Protein AF-A0A8J2SEG1-F1 (afdb_monomer)

Radius of gyration: 31.83 Å; Cα contacts (8 Å, |Δi|>4): 185; chains: 1; bounding box: 64×81×99 Å

InterPro domains:
  IPR011257 DNA glycosylase [SSF48150] (129-235)

Structure (mmCIF, N/CA/C/O backbone):
data_AF-A0A8J2SEG1-F1
#
_entry.id   AF-A0A8J2SEG1-F1
#
loop_
_atom_site.group_PDB
_atom_site.id
_atom_site.type_symbol
_atom_site.label_atom_id
_atom_site.label_alt_id
_atom_site.label_comp_id
_atom_site.label_asym_id
_atom_site.label_entity_id
_atom_site.label_seq_id
_atom_site.pdbx_PDB_ins_code
_atom_site.Cartn_x
_atom_site.Cartn_y
_atom_site.Cartn_z
_atom_site.occupancy
_atom_site.B_iso_or_equiv
_atom_site.auth_seq_id
_atom_site.auth_comp_id
_atom_site.auth_asym_id
_atom_site.auth_atom_id
_atom_site.pdbx_PDB_model_num
ATOM 1 N N . MET A 1 1 ? 3.472 -29.640 3.838 1.00 43.78 1 MET A N 1
ATOM 2 C CA . MET A 1 1 ? 4.296 -29.535 5.058 1.00 43.78 1 MET A CA 1
ATOM 3 C C . MET A 1 1 ? 5.734 -29.216 4.648 1.00 43.78 1 MET A C 1
ATOM 5 O O . MET A 1 1 ? 6.497 -30.139 4.461 1.00 43.78 1 MET A O 1
ATOM 9 N N . PHE A 1 2 ? 6.060 -27.939 4.413 1.00 30.91 2 PHE A N 1
ATOM 10 C CA . PHE A 1 2 ? 7.392 -27.359 4.115 1.00 30.91 2 PHE A CA 1
ATOM 11 C C . PHE A 1 2 ? 7.201 -25.826 4.212 1.00 30.91 2 PHE A C 1
ATOM 13 O O . PHE A 1 2 ? 6.149 -25.359 3.788 1.00 30.91 2 PHE A O 1
ATOM 20 N N . ALA A 1 3 ? 8.064 -24.959 4.739 1.00 37.00 3 ALA A N 1
ATOM 21 C CA . ALA A 1 3 ? 9.282 -25.064 5.532 1.00 37.00 3 ALA A CA 1
ATOM 22 C C . ALA A 1 3 ? 9.405 -23.756 6.360 1.00 37.00 3 ALA A C 1
ATOM 24 O O . ALA A 1 3 ? 8.914 -22.702 5.953 1.00 37.00 3 ALA A O 1
ATOM 25 N N . ARG A 1 4 ? 10.024 -23.861 7.542 1.00 41.88 4 ARG A N 1
ATOM 26 C CA . ARG A 1 4 ? 10.374 -22.781 8.482 1.00 41.88 4 ARG A CA 1
ATOM 27 C C . ARG A 1 4 ? 11.319 -21.762 7.831 1.00 41.88 4 ARG A C 1
ATOM 29 O O . ARG A 1 4 ? 12.361 -22.164 7.332 1.00 41.88 4 ARG A O 1
ATOM 36 N N . PHE A 1 5 ? 11.035 -20.469 7.981 1.00 43.22 5 PHE A N 1
ATOM 37 C CA . PHE A 1 5 ? 12.070 -19.431 7.941 1.00 43.22 5 PHE A CA 1
ATOM 38 C C . PHE A 1 5 ? 12.406 -19.026 9.376 1.00 43.22 5 PHE A C 1
ATOM 40 O O . PHE A 1 5 ? 11.744 -18.184 9.979 1.00 43.22 5 PHE A O 1
ATOM 47 N N . ALA A 1 6 ? 13.417 -19.694 9.923 1.00 52.19 6 ALA A N 1
ATOM 48 C CA . ALA A 1 6 ? 14.212 -19.196 11.028 1.00 52.19 6 ALA A CA 1
ATOM 49 C C . ALA A 1 6 ? 15.578 -18.846 10.439 1.00 52.19 6 ALA A C 1
ATOM 51 O O . ALA A 1 6 ? 16.230 -19.720 9.873 1.00 52.19 6 ALA A O 1
ATOM 52 N N . TYR A 1 7 ? 15.985 -17.588 10.557 1.00 44.25 7 TYR A N 1
ATOM 53 C CA . TYR A 1 7 ? 17.399 -17.252 10.576 1.00 44.25 7 TYR A CA 1
ATOM 54 C C . TYR A 1 7 ? 17.591 -16.139 11.600 1.00 44.25 7 TYR A C 1
ATOM 56 O O . TYR A 1 7 ? 17.075 -15.031 11.455 1.00 44.25 7 TYR A O 1
ATOM 64 N N . VAL A 1 8 ? 18.209 -16.556 12.699 1.00 47.34 8 VAL A N 1
ATOM 65 C CA . VAL A 1 8 ? 18.859 -15.749 13.722 1.00 47.34 8 VAL A CA 1
ATOM 66 C C . VAL A 1 8 ? 20.290 -15.604 13.225 1.00 47.34 8 VAL A C 1
ATOM 68 O O . VAL A 1 8 ? 20.924 -16.618 12.941 1.00 47.34 8 VAL A O 1
ATOM 71 N N . GLU A 1 9 ? 20.774 -14.377 13.095 1.00 53.12 9 GLU A N 1
ATOM 72 C CA . GLU A 1 9 ? 22.201 -14.111 12.939 1.00 53.12 9 GLU A CA 1
ATOM 73 C C . GLU A 1 9 ? 22.673 -13.343 14.170 1.00 53.12 9 GLU A C 1
ATOM 75 O O . GLU A 1 9 ? 22.381 -12.163 14.346 1.00 53.12 9 GLU A O 1
ATOM 80 N N . ASP A 1 10 ? 23.355 -14.093 15.034 1.00 51.16 10 ASP A N 1
ATOM 81 C CA . ASP A 1 10 ? 24.327 -13.620 16.011 1.00 51.16 10 ASP A CA 1
ATOM 82 C C . ASP A 1 10 ? 25.433 -12.820 15.324 1.00 51.16 10 ASP A C 1
ATOM 84 O O . ASP A 1 10 ? 26.025 -13.327 14.365 1.00 51.16 10 ASP A O 1
ATOM 88 N N . ARG A 1 11 ? 25.791 -11.653 15.886 1.00 44.03 11 ARG A N 1
ATOM 89 C CA . ARG A 1 11 ? 27.192 -11.221 16.090 1.00 44.03 11 ARG A CA 1
ATOM 90 C C . ARG A 1 11 ? 27.311 -9.838 16.765 1.00 44.03 11 ARG A C 1
ATOM 92 O O . ARG A 1 11 ? 26.434 -9.007 16.557 1.00 44.03 11 ARG A O 1
ATOM 99 N N . PRO A 1 12 ? 28.461 -9.513 17.386 1.00 50.75 12 PRO A N 1
ATOM 100 C CA . PRO A 1 12 ? 28.926 -9.972 18.693 1.00 50.75 12 PRO A CA 1
ATOM 101 C C . PRO A 1 12 ? 29.075 -8.807 19.697 1.00 50.75 12 PRO A C 1
ATOM 103 O O . PRO A 1 12 ? 29.194 -7.643 19.317 1.00 50.75 12 PRO A O 1
ATOM 106 N N . GLU A 1 13 ? 29.115 -9.159 20.980 1.00 54.59 13 GLU A N 1
ATOM 107 C CA . GLU A 1 13 ? 29.634 -8.322 22.065 1.00 54.59 13 GLU A CA 1
ATOM 108 C C . GLU A 1 13 ? 31.164 -8.192 21.964 1.00 54.59 13 GLU A C 1
ATOM 110 O O . GLU A 1 13 ? 31.836 -9.194 21.738 1.00 54.59 13 GLU A O 1
ATOM 115 N N . ASP A 1 14 ? 31.679 -6.971 22.132 1.00 46.66 14 ASP A N 1
ATOM 116 C CA . ASP A 1 14 ? 33.014 -6.601 22.646 1.00 46.66 14 ASP A CA 1
ATOM 117 C C . ASP A 1 14 ? 32.953 -5.068 22.886 1.00 46.66 14 ASP A C 1
ATOM 119 O O . ASP A 1 14 ? 32.773 -4.303 21.942 1.00 46.66 14 ASP A O 1
ATOM 123 N N . ALA A 1 15 ? 32.734 -4.581 24.114 1.00 45.03 15 ALA A N 1
ATOM 124 C CA . ALA A 1 15 ? 33.667 -4.425 25.243 1.00 45.03 15 ALA A CA 1
ATOM 125 C C . ALA A 1 15 ? 34.439 -3.078 25.276 1.00 45.03 15 ALA A C 1
ATOM 127 O O . ALA A 1 15 ? 35.321 -2.852 24.452 1.00 45.03 15 ALA A O 1
ATOM 128 N N . ALA A 1 16 ? 34.135 -2.299 26.337 1.00 44.16 16 ALA A N 1
ATOM 129 C CA . ALA A 1 16 ? 34.958 -1.307 27.071 1.00 44.16 16 ALA A CA 1
ATOM 130 C C . ALA A 1 16 ? 35.316 0.030 26.363 1.00 44.16 16 ALA A C 1
ATOM 132 O O . ALA A 1 16 ? 35.512 0.065 25.156 1.00 44.16 16 ALA A O 1
ATOM 133 N N . ASP A 1 17 ? 35.435 1.197 27.010 1.00 43.22 17 ASP A N 1
ATOM 134 C CA . ASP A 1 17 ? 35.490 1.566 28.435 1.00 43.22 17 ASP A CA 1
ATOM 135 C C . ASP A 1 17 ? 35.199 3.079 28.613 1.00 43.22 17 ASP A C 1
ATOM 137 O O . ASP A 1 17 ? 35.486 3.879 27.720 1.00 43.22 17 ASP A O 1
ATOM 141 N N . ASP A 1 18 ? 34.659 3.413 29.789 1.00 46.12 18 ASP A N 1
ATOM 142 C CA . ASP A 1 18 ? 34.843 4.597 30.651 1.00 46.12 18 ASP A CA 1
ATOM 143 C C . AS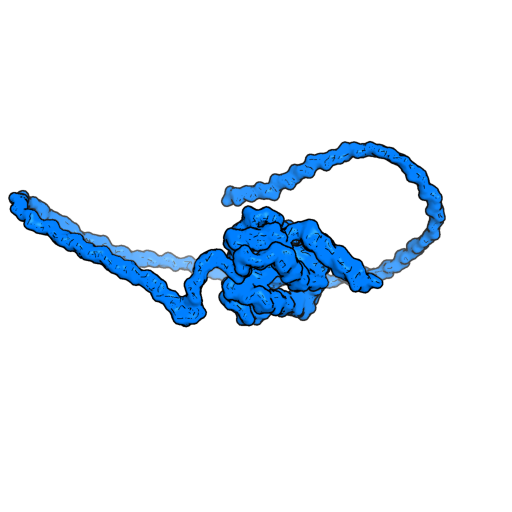P A 1 18 ? 34.868 6.048 30.115 1.00 46.12 18 ASP A C 1
ATOM 145 O O . ASP A 1 18 ? 35.801 6.489 29.445 1.00 46.12 18 ASP A O 1
ATOM 149 N N . ALA A 1 19 ? 33.934 6.862 30.634 1.00 50.78 19 ALA A N 1
ATOM 150 C CA . ALA A 1 19 ? 34.275 8.118 31.318 1.00 50.78 19 ALA A CA 1
ATOM 151 C C . ALA A 1 19 ? 33.118 8.617 32.209 1.00 50.78 19 ALA A C 1
ATOM 153 O O . ALA A 1 19 ? 31.996 8.834 31.751 1.00 50.78 19 ALA A O 1
ATOM 154 N N . ASP A 1 20 ? 33.456 8.814 33.482 1.00 42.56 20 ASP A N 1
ATOM 155 C CA . ASP A 1 20 ? 32.659 9.337 34.589 1.00 42.56 20 ASP A CA 1
ATOM 156 C C . ASP A 1 20 ? 31.951 10.678 34.325 1.00 42.56 20 ASP A C 1
ATOM 158 O O . ASP A 1 20 ? 32.462 11.565 33.639 1.00 42.56 20 ASP A O 1
ATOM 162 N N . GLY A 1 21 ? 30.803 10.869 34.982 1.00 44.47 21 GLY A N 1
ATOM 163 C CA . GLY A 1 21 ? 30.057 12.128 34.975 1.00 44.47 21 GLY A CA 1
ATOM 164 C C . GLY A 1 21 ? 28.955 12.177 36.029 1.00 44.47 21 GLY A C 1
ATOM 165 O O . GLY A 1 21 ? 27.774 12.135 35.703 1.00 44.47 21 GLY A O 1
ATOM 166 N N . ASP A 1 22 ? 29.374 12.247 37.290 1.00 45.03 22 ASP A N 1
ATOM 167 C CA . ASP A 1 22 ? 28.590 12.535 38.496 1.00 45.03 22 ASP A CA 1
ATOM 168 C C . ASP A 1 22 ? 27.694 13.787 38.359 1.00 45.03 22 ASP A C 1
ATOM 170 O O . ASP A 1 22 ? 28.188 14.879 38.071 1.00 45.03 22 ASP A O 1
ATOM 174 N N . ALA A 1 23 ? 26.386 13.634 38.608 1.00 45.25 23 ALA A N 1
ATOM 175 C CA . ALA A 1 23 ? 25.535 14.682 39.179 1.00 45.25 23 ALA A CA 1
ATOM 176 C C . ALA A 1 23 ? 24.240 14.090 39.774 1.00 45.25 23 ALA A C 1
ATOM 178 O O . ALA A 1 23 ? 23.247 13.832 39.095 1.00 45.25 23 ALA A O 1
ATOM 179 N N . SER A 1 24 ? 24.298 13.904 41.089 1.00 42.59 24 SER A N 1
ATOM 180 C CA . SER A 1 24 ? 23.216 13.764 42.072 1.00 42.59 24 SER A CA 1
ATOM 181 C C . SER A 1 24 ? 21.940 14.595 41.811 1.00 42.59 24 SER A C 1
ATOM 183 O O . SER A 1 24 ? 22.032 15.792 41.548 1.00 42.59 24 SER A O 1
ATOM 185 N N . ALA A 1 25 ? 20.751 14.000 41.999 1.00 37.28 25 ALA A N 1
ATOM 186 C CA . ALA A 1 25 ? 19.876 14.261 43.163 1.00 37.28 25 ALA A CA 1
ATOM 187 C C . ALA A 1 25 ? 18.399 13.856 42.926 1.00 37.28 25 ALA A C 1
ATOM 189 O O . ALA A 1 25 ? 17.730 14.372 42.039 1.00 37.28 25 ALA A O 1
ATOM 190 N N . ALA A 1 26 ? 17.932 12.942 43.786 1.00 37.66 26 ALA A N 1
ATOM 191 C CA . ALA A 1 26 ? 16.646 12.893 44.496 1.00 37.66 26 ALA A CA 1
ATOM 192 C C . ALA A 1 26 ? 15.387 13.554 43.879 1.00 37.66 26 ALA A C 1
ATOM 194 O O . ALA A 1 26 ? 15.331 14.768 43.710 1.00 37.66 26 ALA A O 1
ATOM 195 N N . SER A 1 27 ? 14.312 12.768 43.716 1.00 38.75 27 SER A N 1
ATOM 196 C CA . SER A 1 27 ? 13.189 12.745 44.678 1.00 38.75 27 SER A CA 1
ATOM 197 C C . SER A 1 27 ? 11.896 12.160 44.086 1.00 38.75 27 SER A C 1
ATOM 199 O O . SER A 1 27 ? 11.425 12.591 43.041 1.00 38.75 27 SER A O 1
ATOM 201 N N . GLU A 1 28 ? 11.315 11.245 44.869 1.00 47.19 28 GLU A N 1
ATOM 202 C CA . GLU A 1 28 ? 9.874 11.088 45.142 1.00 47.19 28 GLU A CA 1
ATOM 203 C C . GLU A 1 28 ? 8.959 10.452 44.077 1.00 47.19 28 GLU A C 1
ATOM 205 O O . GLU A 1 28 ? 8.346 11.106 43.236 1.00 47.19 28 GLU A O 1
ATOM 210 N N . GLU A 1 29 ? 8.751 9.141 44.255 1.00 44.84 29 GLU A N 1
ATOM 211 C CA . GLU A 1 29 ? 7.430 8.512 44.115 1.00 44.84 29 GLU A CA 1
ATOM 212 C C . GLU A 1 29 ? 6.436 9.141 45.113 1.00 44.84 29 GLU A C 1
ATOM 214 O O . GLU A 1 29 ? 6.829 9.573 46.203 1.00 44.84 29 GLU A O 1
ATOM 219 N N . PRO A 1 30 ? 5.131 9.131 44.795 1.00 55.25 30 PRO A N 1
ATOM 220 C CA . PRO A 1 30 ? 4.326 8.155 45.521 1.00 55.25 30 PRO A CA 1
ATOM 221 C C . PRO A 1 30 ? 3.288 7.411 44.676 1.00 55.25 30 PRO A C 1
ATOM 223 O O . PRO A 1 30 ? 2.635 7.947 43.778 1.00 55.25 30 PRO A O 1
ATOM 226 N N . GLU A 1 31 ? 3.115 6.159 45.090 1.00 45.97 31 GLU A N 1
ATOM 227 C CA . GLU A 1 31 ? 1.983 5.276 44.855 1.00 45.97 31 GLU A CA 1
ATOM 228 C C . GLU A 1 31 ? 0.626 5.978 45.002 1.00 45.97 31 GLU A C 1
ATOM 230 O O . GLU A 1 31 ? 0.366 6.657 45.997 1.00 45.97 31 GLU A O 1
ATOM 235 N N . VAL A 1 32 ? -0.306 5.680 44.091 1.00 49.31 32 VAL A N 1
ATOM 236 C CA . VAL A 1 32 ? -1.727 5.615 44.451 1.00 49.31 32 VAL A CA 1
ATOM 237 C C . VAL A 1 32 ? -2.356 4.396 43.782 1.00 49.31 32 VAL A C 1
ATOM 239 O O . VAL A 1 32 ? -2.656 4.386 42.589 1.00 49.31 32 VAL A O 1
ATOM 242 N N . ALA A 1 33 ? -2.557 3.369 44.602 1.00 45.75 33 ALA A N 1
ATOM 243 C CA . ALA A 1 33 ? -3.416 2.224 44.359 1.00 45.75 33 ALA A CA 1
ATOM 244 C C . ALA A 1 33 ? -4.860 2.659 44.080 1.00 45.75 33 ALA A C 1
ATOM 246 O O . ALA A 1 33 ? -5.383 3.485 44.828 1.00 45.75 33 ALA A O 1
ATOM 247 N N . ARG A 1 34 ? -5.521 2.054 43.080 1.00 51.53 34 ARG A N 1
ATOM 248 C CA . ARG A 1 34 ? -6.987 1.898 43.045 1.00 51.53 34 ARG A CA 1
ATOM 249 C C . ARG A 1 34 ? -7.409 0.614 42.326 1.00 51.53 34 ARG A C 1
ATOM 251 O O . ARG A 1 34 ? -7.383 0.538 41.104 1.00 51.53 34 ARG A O 1
ATOM 258 N N . ASP A 1 35 ? -7.788 -0.337 43.171 1.00 44.12 35 ASP A N 1
ATOM 259 C CA . ASP A 1 35 ? -8.947 -1.228 43.123 1.00 44.12 35 ASP A CA 1
ATOM 260 C C . ASP A 1 35 ? -9.207 -2.117 41.899 1.00 44.12 35 ASP A C 1
ATOM 262 O O . ASP A 1 35 ? -9.687 -1.714 40.839 1.00 44.12 35 ASP A O 1
ATOM 266 N N . GLU A 1 36 ? -8.984 -3.400 42.181 1.00 40.19 36 GLU A N 1
ATOM 267 C CA . GLU A 1 36 ? -9.609 -4.585 41.614 1.00 40.19 36 GLU A CA 1
ATOM 268 C C . GLU A 1 36 ? -11.125 -4.426 41.398 1.00 40.19 36 GLU A C 1
ATOM 270 O O . GLU A 1 36 ? -11.873 -4.067 42.307 1.00 40.19 36 GLU A O 1
ATOM 275 N N . ILE A 1 37 ? -11.604 -4.842 40.223 1.00 43.22 37 ILE A N 1
ATOM 276 C CA . ILE A 1 37 ? -12.959 -5.383 40.077 1.00 43.22 37 ILE A CA 1
ATOM 277 C C . ILE A 1 37 ? -12.832 -6.760 39.425 1.00 43.22 37 ILE A C 1
ATOM 279 O O . ILE A 1 37 ? -12.629 -6.889 38.219 1.00 43.22 37 ILE A O 1
ATOM 283 N N . ILE A 1 38 ? -12.957 -7.787 40.266 1.00 43.44 38 ILE A N 1
ATOM 284 C CA . ILE A 1 38 ? -13.201 -9.185 39.905 1.00 43.44 38 ILE A CA 1
ATOM 285 C C . ILE A 1 38 ? -14.695 -9.439 40.089 1.00 43.44 38 ILE A C 1
ATOM 287 O O . ILE A 1 38 ? -15.145 -9.515 41.227 1.00 43.44 38 ILE A O 1
ATOM 291 N N . ILE A 1 39 ? -15.444 -9.614 38.999 1.00 44.78 39 ILE A N 1
ATOM 292 C CA . ILE A 1 39 ? -16.748 -10.304 38.945 1.00 44.78 39 ILE A CA 1
ATOM 293 C C . ILE A 1 39 ? -16.918 -10.766 37.482 1.00 44.78 39 ILE A C 1
ATOM 295 O O . ILE A 1 39 ? -16.747 -9.951 36.586 1.00 44.78 39 ILE A O 1
ATOM 299 N N . GLN A 1 40 ? -17.290 -11.980 37.090 1.00 36.16 40 GLN A N 1
ATOM 300 C CA . GLN A 1 40 ? -17.401 -13.295 37.709 1.00 36.16 40 GLN A CA 1
ATOM 301 C C . GLN A 1 40 ? -17.715 -14.239 36.536 1.00 36.16 40 GLN A C 1
ATOM 303 O O . GLN A 1 40 ? -18.509 -13.918 35.651 1.00 36.16 40 GLN A O 1
ATOM 308 N N . GLU A 1 41 ? -17.047 -15.380 36.519 1.00 41.22 41 GLU A N 1
ATOM 309 C CA . GLU A 1 41 ? -17.237 -16.482 35.587 1.00 41.22 41 GLU A CA 1
ATOM 310 C C . GLU A 1 41 ? -18.664 -17.050 35.689 1.00 41.22 41 GLU A C 1
ATOM 312 O O . GLU A 1 41 ? -19.171 -17.283 36.786 1.00 41.22 41 GLU A O 1
ATOM 317 N N . SER A 1 42 ? -19.327 -17.275 34.553 1.00 39.12 42 SER A N 1
ATOM 318 C CA . SER A 1 42 ? -20.413 -18.259 34.436 1.00 39.12 42 SER A CA 1
ATOM 319 C C . SER A 1 42 ? -20.648 -18.630 32.965 1.00 39.12 42 SER A C 1
ATOM 321 O O . SER A 1 42 ? -21.300 -17.927 32.203 1.00 39.12 42 SER A O 1
ATOM 323 N N . SER A 1 43 ? -20.088 -19.768 32.563 1.00 44.97 43 SER A N 1
ATOM 324 C CA . SER A 1 43 ? -20.736 -20.718 31.644 1.00 44.97 43 SER A CA 1
ATOM 325 C C . SER A 1 43 ? -21.162 -21.915 32.508 1.00 44.97 43 SER A C 1
ATOM 327 O O . SER A 1 43 ? -20.505 -22.146 33.529 1.00 44.97 43 SER A O 1
ATOM 329 N N . PRO A 1 44 ? -22.246 -22.648 32.187 1.00 48.84 44 PRO A N 1
ATOM 330 C CA . PRO A 1 44 ? -22.071 -23.741 31.223 1.00 48.84 44 PRO A CA 1
ATOM 331 C C . PRO A 1 44 ? -23.308 -24.141 30.381 1.00 48.84 44 PRO A C 1
ATOM 333 O O . PRO A 1 44 ? -24.444 -23.794 30.689 1.00 48.84 44 PRO A O 1
ATOM 336 N N . ASP A 1 45 ? -22.991 -24.908 29.330 1.00 35.28 45 ASP A N 1
ATOM 337 C CA . ASP A 1 45 ? -23.708 -26.038 28.714 1.00 35.28 45 ASP A CA 1
ATOM 338 C C . ASP A 1 45 ? -25.168 -25.905 28.236 1.00 35.28 45 ASP A C 1
ATOM 340 O O . ASP A 1 45 ? -26.093 -25.672 29.008 1.00 35.28 45 ASP A O 1
ATOM 344 N N . ASN A 1 46 ? -25.390 -26.224 26.949 1.00 41.09 46 ASN A N 1
ATOM 345 C CA . ASN A 1 46 ? -26.236 -27.378 26.612 1.00 41.09 46 ASN A CA 1
ATOM 346 C C . ASN A 1 46 ? -26.132 -27.835 25.141 1.00 41.09 46 ASN A C 1
ATOM 348 O O . ASN A 1 46 ? -26.378 -27.080 24.202 1.00 41.09 46 ASN A O 1
ATOM 352 N N . ASP A 1 47 ? -25.819 -29.127 25.019 1.00 36.16 47 ASP A N 1
ATOM 353 C CA . ASP A 1 47 ? -26.369 -30.136 24.107 1.00 36.16 47 ASP A CA 1
ATOM 354 C C . ASP A 1 47 ? -26.292 -29.963 22.577 1.00 36.16 47 ASP A C 1
ATOM 356 O O . ASP A 1 47 ? -27.156 -29.397 21.910 1.00 36.16 47 ASP A O 1
ATOM 360 N N . ALA A 1 48 ? -25.328 -30.689 22.000 1.00 43.22 48 ALA A N 1
ATOM 361 C CA . ALA A 1 48 ? -25.598 -31.534 20.834 1.00 43.22 48 ALA A CA 1
ATOM 362 C C . ALA A 1 48 ? -26.390 -32.782 21.288 1.00 43.22 48 ALA A C 1
ATOM 364 O O . ALA A 1 48 ? -26.199 -33.228 22.420 1.00 43.22 48 ALA A O 1
ATOM 365 N N . PRO A 1 49 ? -27.190 -33.430 20.416 1.00 50.50 49 PRO A N 1
ATOM 366 C CA . PRO A 1 49 ? -26.606 -34.613 19.776 1.00 50.50 49 PRO A CA 1
ATOM 367 C C . PRO A 1 49 ? -27.114 -34.973 18.359 1.00 50.50 49 PRO A C 1
ATOM 369 O O . PRO A 1 49 ? -28.240 -34.703 17.960 1.00 50.50 49 PRO A O 1
ATOM 372 N N . ALA A 1 50 ? -26.229 -35.717 17.686 1.00 39.12 50 ALA A N 1
ATOM 373 C CA . ALA A 1 50 ? -26.456 -36.928 16.886 1.00 39.12 50 ALA A CA 1
ATOM 374 C C . ALA A 1 50 ? -27.178 -36.894 15.515 1.00 39.12 50 ALA A C 1
ATOM 376 O O . ALA A 1 50 ? -28.391 -36.803 15.398 1.00 39.12 50 ALA A O 1
ATOM 377 N N . ALA A 1 51 ? -26.353 -37.190 14.502 1.00 38.38 51 ALA A N 1
ATOM 378 C CA . ALA A 1 51 ? -26.434 -38.346 13.596 1.00 38.38 51 ALA A CA 1
ATOM 379 C C . ALA A 1 51 ? -27.684 -38.575 12.722 1.00 38.38 51 ALA A C 1
ATOM 381 O O . ALA A 1 51 ? -28.753 -38.936 13.197 1.00 38.38 51 ALA A O 1
ATOM 382 N N . ALA A 1 52 ? -27.445 -38.627 11.406 1.00 41.59 52 ALA A N 1
ATOM 383 C CA . ALA A 1 52 ? -28.078 -39.610 10.530 1.00 41.59 52 ALA A CA 1
ATOM 384 C C . ALA A 1 52 ? -27.125 -40.010 9.390 1.00 41.59 52 ALA A C 1
ATOM 386 O O . ALA A 1 52 ? -26.826 -39.248 8.474 1.00 41.59 52 ALA A O 1
ATOM 387 N N . THR A 1 53 ? -26.642 -41.241 9.491 1.00 44.66 53 THR A N 1
ATOM 388 C CA . THR A 1 53 ? -26.058 -42.080 8.443 1.00 44.66 53 THR A CA 1
ATOM 389 C C . THR A 1 53 ? -27.150 -42.687 7.553 1.00 44.66 53 THR A C 1
ATOM 391 O O . THR A 1 53 ? -28.112 -43.230 8.085 1.00 44.66 53 THR A O 1
ATOM 394 N N . SER A 1 54 ? -26.978 -42.685 6.229 1.00 41.09 54 SER A N 1
ATOM 395 C CA . SER A 1 54 ? -27.368 -43.751 5.267 1.00 41.09 54 SER A CA 1
ATOM 396 C C . SER A 1 54 ? -26.980 -43.242 3.865 1.00 41.09 54 SER A C 1
ATOM 398 O O . SER A 1 54 ? -27.297 -42.112 3.522 1.00 41.09 54 SER A O 1
ATOM 400 N N . SER A 1 55 ? -26.056 -43.842 3.109 1.00 44.97 55 SER A N 1
ATOM 401 C CA . SER A 1 55 ? -26.030 -45.171 2.477 1.00 44.97 55 SER A CA 1
ATOM 402 C C . SER A 1 55 ? -27.221 -45.431 1.554 1.00 44.97 55 SER A C 1
ATOM 404 O O . SER A 1 55 ? -28.292 -45.761 2.047 1.00 44.97 55 SER A O 1
ATOM 406 N N . PHE A 1 56 ? -27.003 -45.321 0.236 1.00 42.94 56 PHE A N 1
ATOM 407 C CA . PHE A 1 56 ? -27.699 -46.074 -0.825 1.00 42.94 56 PHE A CA 1
ATOM 408 C C . PHE A 1 56 ? -26.925 -45.875 -2.153 1.00 42.94 56 PHE A C 1
ATOM 410 O O . PHE A 1 56 ? -26.856 -44.763 -2.665 1.00 42.94 56 PHE A O 1
ATOM 417 N N . PHE A 1 57 ? -26.037 -46.800 -2.542 1.00 40.44 57 PHE A N 1
ATOM 418 C CA . PHE A 1 57 ? -26.255 -47.859 -3.553 1.00 40.44 57 PHE A CA 1
ATOM 419 C C . PHE A 1 57 ? -26.867 -47.357 -4.877 1.00 40.44 57 PHE A C 1
ATOM 421 O O . PHE A 1 57 ? -28.036 -46.999 -4.914 1.00 40.44 57 PHE A O 1
ATOM 428 N N . ALA A 1 58 ? -26.030 -47.268 -5.924 1.00 35.47 58 ALA A N 1
ATOM 429 C CA . ALA A 1 58 ? -26.049 -48.129 -7.130 1.00 35.47 58 ALA A CA 1
ATOM 430 C C . ALA A 1 58 ? -27.016 -47.594 -8.223 1.00 35.47 58 ALA A C 1
ATOM 432 O O . ALA A 1 58 ? -28.046 -47.025 -7.905 1.00 35.47 58 ALA A O 1
ATOM 433 N N . SER A 1 59 ? -26.748 -47.622 -9.530 1.00 44.72 59 SER A N 1
ATOM 434 C CA . SER A 1 59 ? -25.981 -48.574 -10.328 1.00 44.72 59 SER A CA 1
ATOM 435 C C . SER A 1 59 ? -25.470 -47.930 -11.624 1.00 44.72 59 SER A C 1
ATOM 437 O O . SER A 1 59 ? -26.161 -47.147 -12.272 1.00 44.72 59 SER A O 1
ATOM 439 N N . GLU A 1 60 ? -24.274 -48.350 -12.013 1.00 51.59 60 GLU A N 1
ATOM 440 C CA . GLU A 1 60 ? -23.782 -48.428 -13.389 1.00 51.59 60 GLU A CA 1
ATOM 441 C C . GLU A 1 60 ? -24.609 -49.457 -14.190 1.00 51.59 60 GLU A C 1
ATOM 443 O O . GLU A 1 60 ? -25.108 -50.426 -13.607 1.00 51.59 60 GLU A O 1
ATOM 448 N N . PRO A 1 61 ? -24.720 -49.303 -15.518 1.00 49.41 61 PRO A N 1
ATOM 449 C CA . PRO A 1 61 ? -24.701 -50.489 -16.362 1.00 49.41 61 PRO A CA 1
ATOM 450 C C . PRO A 1 61 ? -23.629 -50.411 -17.456 1.00 49.41 61 PRO A C 1
ATOM 452 O O . PRO A 1 61 ? -23.502 -49.432 -18.192 1.00 49.41 61 PRO A O 1
ATOM 455 N N . ALA A 1 62 ? -22.887 -51.513 -17.516 1.00 47.66 62 ALA A N 1
ATOM 456 C CA . ALA A 1 62 ? -21.833 -51.886 -18.445 1.00 47.66 62 ALA A CA 1
ATOM 457 C C . ALA A 1 62 ? -22.340 -52.101 -19.903 1.00 47.66 62 ALA A C 1
ATOM 459 O O . ALA A 1 62 ? -23.552 -52.124 -20.138 1.00 47.66 62 ALA A O 1
ATOM 460 N N . PRO A 1 63 ? -21.428 -52.257 -20.890 1.00 55.94 63 PRO A N 1
ATOM 461 C CA . PRO A 1 63 ? -21.700 -52.175 -22.328 1.00 55.94 63 PRO A CA 1
ATOM 462 C C . PRO A 1 63 ? -22.021 -53.545 -22.956 1.00 55.94 63 PRO A C 1
ATOM 464 O O . PRO A 1 63 ? -21.738 -54.577 -22.345 1.00 55.94 63 PRO A O 1
ATOM 467 N N . PRO A 1 64 ? -22.529 -53.595 -24.202 1.00 56.88 64 PRO A N 1
ATOM 468 C CA . PRO A 1 64 ? -22.519 -54.824 -24.988 1.00 56.88 64 PRO A CA 1
ATOM 469 C C . PRO A 1 64 ? -21.246 -54.990 -25.861 1.00 56.88 64 PRO A C 1
ATOM 471 O O . PRO A 1 64 ? -20.608 -53.989 -26.198 1.00 56.88 64 PRO A O 1
ATOM 474 N N . PRO A 1 65 ? -20.875 -56.238 -26.228 1.00 56.19 65 PRO A N 1
ATOM 475 C CA . PRO A 1 65 ? -19.541 -56.630 -26.715 1.00 56.19 65 PRO A CA 1
ATOM 476 C C . PRO A 1 65 ? -19.483 -57.069 -28.201 1.00 56.19 65 PRO A C 1
ATOM 478 O O . PRO A 1 65 ? -20.515 -57.460 -28.728 1.00 56.19 65 PRO A O 1
ATOM 481 N N . HIS A 1 66 ? -18.255 -57.071 -28.770 1.00 45.72 66 HIS A N 1
ATOM 482 C CA . HIS A 1 66 ? -17.650 -57.965 -29.806 1.00 45.72 66 HIS A CA 1
ATOM 483 C C . HIS A 1 66 ? -18.430 -58.247 -31.130 1.00 45.72 66 HIS A C 1
ATOM 485 O O . HIS A 1 66 ? -19.648 -58.257 -31.153 1.00 45.72 66 HIS A O 1
ATOM 491 N N . ASP A 1 67 ? -17.859 -58.508 -32.312 1.00 41.88 67 ASP A N 1
ATOM 492 C CA . ASP A 1 67 ? -16.524 -58.916 -32.775 1.00 41.88 67 ASP A CA 1
ATOM 493 C C . ASP A 1 67 ? -16.470 -58.797 -34.329 1.00 41.88 67 ASP A C 1
ATOM 495 O O . ASP A 1 67 ? -17.483 -58.492 -34.958 1.00 41.88 67 ASP A O 1
ATOM 499 N N . ASP A 1 68 ? -15.305 -59.122 -34.907 1.00 38.47 68 ASP A N 1
ATOM 500 C CA . ASP A 1 68 ? -15.032 -59.553 -36.301 1.00 38.47 68 ASP A CA 1
ATOM 501 C C . ASP A 1 68 ? -14.456 -58.539 -37.322 1.00 38.47 68 ASP A C 1
ATOM 503 O O . ASP A 1 68 ? -15.143 -57.864 -38.088 1.00 38.47 68 ASP A O 1
ATOM 507 N N . ALA A 1 69 ? -13.118 -58.541 -37.391 1.00 41.81 69 ALA A N 1
ATOM 508 C CA . ALA A 1 69 ? -12.325 -58.429 -38.629 1.00 41.81 69 ALA A CA 1
ATOM 509 C C . ALA A 1 69 ? -12.243 -59.828 -39.317 1.00 41.81 69 ALA A C 1
ATOM 511 O O . ALA A 1 69 ? -12.766 -60.773 -38.724 1.00 41.81 69 ALA A O 1
ATOM 512 N N . PRO A 1 70 ? -11.538 -60.077 -4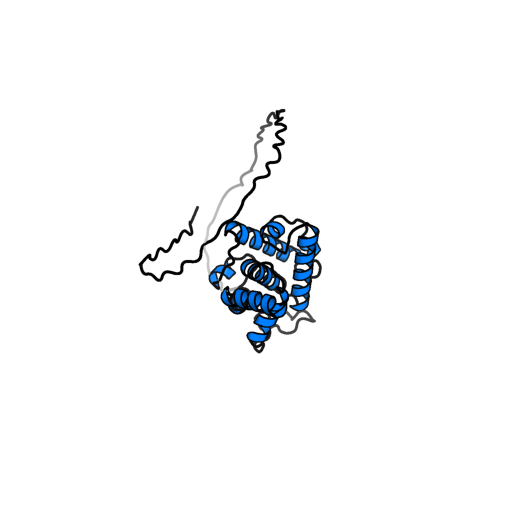0.454 1.00 56.09 70 PRO A N 1
ATOM 513 C CA . PRO A 1 70 ? -10.730 -59.200 -41.325 1.00 56.09 70 PRO A CA 1
ATOM 514 C C . PRO A 1 70 ? -10.949 -59.430 -42.853 1.00 56.09 70 PRO A C 1
ATOM 516 O O . PRO A 1 70 ? -11.604 -60.388 -43.249 1.00 56.09 70 PRO A O 1
ATOM 519 N N . ALA A 1 71 ? -10.348 -58.599 -43.718 1.00 39.41 71 ALA A N 1
ATOM 520 C CA . ALA A 1 71 ? -9.546 -59.038 -44.881 1.00 39.41 71 ALA A CA 1
ATOM 521 C C . ALA A 1 71 ? -9.043 -57.847 -45.721 1.00 39.41 71 ALA A C 1
ATOM 523 O O . ALA A 1 71 ? -9.756 -56.871 -45.943 1.00 39.41 71 ALA A O 1
ATOM 524 N N . ASP A 1 72 ? -7.793 -57.988 -46.155 1.00 43.28 72 ASP A N 1
ATOM 525 C CA . ASP A 1 72 ? -6.951 -57.097 -46.951 1.00 43.28 72 ASP A CA 1
ATOM 526 C C . ASP A 1 72 ? -7.512 -56.693 -48.327 1.00 43.28 72 ASP A C 1
ATOM 528 O O . ASP A 1 72 ? -8.052 -57.527 -49.045 1.00 43.28 72 ASP A O 1
ATOM 532 N N . ASP A 1 73 ? -7.280 -55.434 -48.719 1.00 37.59 73 ASP A N 1
ATOM 533 C CA . ASP A 1 73 ? -6.624 -55.069 -49.989 1.00 37.59 73 ASP A CA 1
ATOM 534 C C . ASP A 1 73 ? -6.381 -53.543 -50.028 1.00 37.59 73 ASP A C 1
ATOM 536 O O . ASP A 1 73 ? -7.305 -52.729 -49.999 1.00 37.59 73 ASP A O 1
ATOM 540 N N . ALA A 1 74 ? -5.113 -53.137 -50.071 1.00 40.16 74 ALA A N 1
ATOM 541 C CA . ALA A 1 74 ? -4.691 -51.801 -50.508 1.00 40.16 74 ALA A CA 1
ATOM 542 C C . ALA A 1 74 ? -4.493 -51.827 -52.046 1.00 40.16 74 ALA A C 1
ATOM 544 O O . ALA A 1 74 ? -4.437 -52.924 -52.599 1.00 40.16 74 ALA A O 1
ATOM 545 N N . PRO A 1 75 ? -4.266 -50.711 -52.775 1.00 47.75 75 PRO A N 1
ATOM 546 C CA . PRO A 1 75 ? -4.159 -49.313 -52.350 1.00 47.75 75 PRO A CA 1
ATOM 547 C C . PRO A 1 75 ? -4.983 -48.337 -53.227 1.00 47.75 75 PRO A C 1
ATOM 549 O O . PRO A 1 75 ? -5.148 -48.531 -54.429 1.00 47.75 75 PRO A O 1
ATOM 552 N N . ALA A 1 76 ? -5.411 -47.208 -52.667 1.00 43.47 76 ALA A N 1
ATOM 553 C CA . ALA A 1 76 ? -5.695 -46.020 -53.470 1.00 43.47 76 ALA A CA 1
ATOM 554 C C . ALA A 1 76 ? -5.399 -44.762 -52.653 1.00 43.47 76 ALA A C 1
ATOM 556 O O . ALA A 1 76 ? -6.023 -44.478 -51.635 1.00 43.47 76 ALA A O 1
ATOM 557 N N . ASP A 1 77 ? -4.367 -44.084 -53.132 1.00 51.72 77 ASP A N 1
ATOM 558 C CA . ASP A 1 77 ? -3.953 -42.713 -52.885 1.00 51.72 77 ASP A CA 1
ATOM 559 C C . ASP A 1 77 ? -5.163 -41.760 -52.849 1.00 51.72 77 ASP A C 1
ATOM 561 O O . ASP A 1 77 ? -5.770 -41.499 -53.885 1.00 51.72 77 ASP A O 1
ATOM 565 N N . ASP A 1 78 ? -5.529 -41.251 -51.670 1.00 45.41 78 ASP A N 1
ATOM 566 C CA . ASP A 1 78 ? -6.223 -39.962 -51.554 1.00 45.41 78 ASP A CA 1
ATOM 567 C C . ASP A 1 78 ? -6.104 -39.442 -50.113 1.00 45.41 78 ASP A C 1
ATOM 569 O O . ASP A 1 78 ? -6.958 -39.637 -49.243 1.00 45.41 78 ASP A O 1
ATOM 573 N N . ALA A 1 79 ? -4.960 -38.825 -49.815 1.00 49.81 79 ALA A N 1
ATOM 574 C CA . ALA A 1 79 ? -4.793 -38.074 -48.581 1.00 49.81 79 ALA A CA 1
ATOM 575 C C . ALA A 1 79 ? -5.767 -36.879 -48.595 1.00 49.81 79 ALA A C 1
ATOM 577 O O . ALA A 1 79 ? -5.694 -36.059 -49.515 1.00 49.81 79 ALA A O 1
ATOM 578 N N . PRO A 1 80 ? -6.649 -36.703 -47.593 1.00 46.09 80 PRO A N 1
ATOM 579 C CA . PRO A 1 80 ? -7.487 -35.518 -47.545 1.00 46.09 80 PRO A CA 1
ATOM 580 C C . PRO A 1 80 ? -6.586 -34.295 -47.360 1.00 46.09 80 PRO A C 1
ATOM 582 O O . PRO A 1 80 ? -5.863 -34.175 -46.367 1.00 46.09 80 PRO A O 1
ATOM 585 N N . ALA A 1 81 ? -6.618 -33.405 -48.352 1.00 49.97 81 ALA A N 1
ATOM 586 C CA . ALA A 1 81 ? -5.887 -32.150 -48.362 1.00 49.97 81 ALA A CA 1
ATOM 587 C C . ALA A 1 81 ? -6.051 -31.426 -47.017 1.00 49.97 81 ALA A C 1
ATOM 589 O O . ALA A 1 81 ? -7.165 -31.124 -46.581 1.00 49.97 81 ALA A O 1
ATOM 590 N N . ALA A 1 82 ? -4.921 -31.165 -46.357 1.00 49.34 82 ALA A N 1
ATOM 591 C CA . ALA A 1 82 ? -4.871 -30.432 -45.105 1.00 49.34 82 ALA A CA 1
ATOM 592 C C . ALA A 1 82 ? -5.631 -29.105 -45.248 1.00 49.34 82 ALA A C 1
ATOM 594 O O . ALA A 1 82 ? -5.303 -28.271 -46.096 1.00 49.34 82 ALA A O 1
ATOM 595 N N . ALA A 1 83 ? -6.655 -28.920 -44.413 1.00 54.28 83 ALA A N 1
ATOM 596 C CA . ALA A 1 83 ? -7.392 -27.670 -44.324 1.00 54.28 83 ALA A CA 1
ATOM 597 C C . ALA A 1 83 ? -6.406 -26.500 -44.124 1.00 54.28 83 ALA A C 1
ATOM 599 O O . ALA A 1 83 ? -5.476 -26.618 -43.317 1.00 54.28 83 ALA A O 1
ATOM 600 N N . PRO A 1 84 ? -6.575 -25.368 -44.833 1.00 54.81 84 PRO A N 1
ATOM 601 C CA . PRO A 1 84 ? -5.686 -24.229 -44.666 1.00 54.81 84 PRO A CA 1
ATOM 602 C C . PRO A 1 84 ? -5.744 -23.754 -43.207 1.00 54.81 84 PRO A C 1
ATOM 604 O O . PRO A 1 84 ? -6.833 -23.721 -42.623 1.00 54.81 84 PRO A O 1
ATOM 607 N N . PRO A 1 85 ? -4.606 -23.377 -42.594 1.00 53.25 85 PRO A N 1
ATOM 608 C CA . PRO A 1 85 ? -4.593 -22.948 -41.206 1.00 53.25 85 PRO A CA 1
ATOM 609 C C . PRO A 1 85 ? -5.546 -21.765 -41.046 1.00 53.25 85 PRO A C 1
ATOM 611 O O . PRO A 1 85 ? -5.408 -20.743 -41.726 1.00 53.25 85 PRO A O 1
ATOM 614 N N . ALA A 1 86 ? -6.528 -21.922 -40.154 1.00 52.22 86 ALA A N 1
ATOM 615 C CA . ALA A 1 86 ? -7.449 -20.862 -39.785 1.00 52.22 86 ALA A CA 1
ATOM 616 C C . ALA A 1 86 ? -6.631 -19.604 -39.479 1.00 52.22 86 ALA A C 1
ATOM 618 O O . ALA A 1 86 ? -5.774 -19.608 -38.588 1.00 52.22 86 ALA A O 1
ATOM 619 N N . LYS A 1 87 ? -6.859 -18.541 -40.259 1.00 50.62 87 LYS A N 1
ATOM 620 C CA . LYS A 1 87 ? -6.265 -17.227 -40.024 1.00 50.62 87 LYS A CA 1
ATOM 621 C C . LYS A 1 87 ? -6.606 -16.850 -38.590 1.00 50.62 87 LYS A C 1
ATOM 623 O O . LYS A 1 87 ? -7.750 -16.516 -38.293 1.00 50.62 87 LYS A O 1
ATOM 628 N N . ARG A 1 88 ? -5.621 -16.946 -37.693 1.00 51.31 88 ARG A N 1
ATOM 629 C CA . ARG A 1 88 ? -5.718 -16.416 -36.336 1.00 51.31 88 ARG A CA 1
ATOM 630 C C . ARG A 1 88 ? -6.083 -14.949 -36.489 1.00 51.31 88 ARG A C 1
ATOM 632 O O . ARG A 1 88 ? -5.252 -14.147 -36.912 1.00 51.31 88 ARG A O 1
ATOM 639 N N . HIS A 1 89 ? -7.339 -14.618 -36.213 1.00 45.34 89 HIS A N 1
ATOM 640 C CA . HIS A 1 89 ? -7.752 -13.236 -36.093 1.00 45.34 89 HIS A CA 1
ATOM 641 C C . HIS A 1 89 ? -6.843 -12.613 -35.034 1.00 45.34 89 HIS A C 1
ATOM 643 O O . HIS A 1 89 ? -6.853 -13.034 -33.877 1.00 45.34 89 HIS A O 1
ATOM 649 N N . LYS A 1 90 ? -6.002 -11.656 -35.447 1.00 49.97 90 LYS A N 1
ATOM 650 C CA . LYS A 1 90 ? -5.374 -10.742 -34.493 1.00 49.97 90 LYS A CA 1
ATOM 651 C C . LYS A 1 90 ? -6.527 -10.147 -33.683 1.00 49.97 90 LYS A C 1
ATOM 653 O O . LYS A 1 90 ? -7.485 -9.692 -34.317 1.00 49.97 90 LYS A O 1
ATOM 658 N N . PRO A 1 91 ? -6.500 -10.197 -32.340 1.00 53.66 91 PRO A N 1
ATOM 659 C CA . PRO A 1 91 ? -7.527 -9.537 -31.557 1.00 53.66 91 PRO A CA 1
ATOM 660 C C . PRO A 1 91 ? -7.534 -8.073 -31.987 1.00 53.66 91 PRO A C 1
ATOM 662 O O . PRO A 1 91 ? -6.528 -7.377 -31.866 1.00 53.66 91 PRO A O 1
ATOM 665 N N . LEU A 1 92 ? -8.645 -7.648 -32.587 1.00 48.16 92 LEU A N 1
ATOM 666 C CA . LEU A 1 92 ? -8.875 -6.244 -32.873 1.00 48.16 92 LEU A CA 1
ATOM 667 C C . LEU A 1 92 ? -8.802 -5.516 -31.525 1.00 48.16 92 LEU A C 1
ATOM 669 O O . LEU A 1 92 ? -9.455 -5.968 -30.577 1.00 48.16 92 LEU A O 1
ATOM 673 N N . PRO A 1 93 ? -7.995 -4.449 -31.399 1.00 44.59 93 PRO A N 1
ATOM 674 C CA . PRO A 1 93 ? -7.962 -3.671 -30.174 1.00 44.59 93 PRO A CA 1
ATOM 675 C C . PRO A 1 93 ? -9.384 -3.202 -29.864 1.00 44.59 93 PRO A C 1
ATOM 677 O O . PRO A 1 93 ? -10.084 -2.681 -30.736 1.00 44.59 93 PRO A O 1
ATOM 680 N N . LEU A 1 94 ? -9.830 -3.446 -28.628 1.00 53.00 94 LEU A N 1
ATOM 681 C CA . LEU A 1 94 ? -11.102 -2.930 -28.138 1.00 53.00 94 LEU A CA 1
ATOM 682 C C . LEU A 1 94 ? -11.091 -1.412 -28.353 1.00 53.00 94 LEU A C 1
ATOM 684 O O . LEU A 1 94 ? -10.213 -0.718 -27.841 1.00 53.00 94 LEU A O 1
ATOM 688 N N . MET A 1 95 ? -12.044 -0.911 -29.135 1.00 40.81 95 MET A N 1
ATOM 689 C CA . MET A 1 95 ? -12.157 0.503 -29.483 1.00 40.81 95 MET A CA 1
ATOM 690 C C . MET A 1 95 ? -12.134 1.354 -28.199 1.00 40.81 95 MET A C 1
ATOM 692 O O . MET A 1 95 ? -13.022 1.230 -27.359 1.00 40.81 95 MET A O 1
ATOM 696 N N . GLY A 1 96 ? -11.080 2.161 -28.020 1.00 46.69 96 GLY A N 1
ATOM 697 C CA . GLY A 1 96 ? -10.845 2.990 -26.825 1.00 46.69 96 GLY A CA 1
ATOM 698 C C . GLY A 1 96 ? -9.667 2.567 -25.934 1.00 46.69 96 GLY A C 1
ATOM 699 O O . GLY A 1 96 ? -9.238 3.355 -25.095 1.00 46.69 96 GLY A O 1
ATOM 700 N N . ALA A 1 97 ? -9.090 1.381 -26.134 1.00 46.53 97 ALA A N 1
ATOM 701 C CA . ALA A 1 97 ? -7.795 1.008 -25.574 1.00 46.53 97 ALA A CA 1
ATOM 702 C C . ALA A 1 97 ? -6.762 1.073 -26.703 1.00 46.53 97 ALA A C 1
ATOM 704 O O . ALA A 1 97 ? -6.725 0.196 -27.563 1.00 46.53 97 ALA A O 1
ATOM 705 N N . GLY A 1 98 ? -5.966 2.145 -26.736 1.00 40.03 98 GLY A N 1
ATOM 706 C CA . GLY A 1 98 ? -4.804 2.219 -27.622 1.00 40.03 98 GLY A CA 1
ATOM 707 C C . GLY A 1 98 ? -3.896 0.997 -27.453 1.00 40.03 98 GLY A C 1
ATOM 708 O O . GLY A 1 98 ? -3.997 0.266 -26.464 1.00 40.03 98 GLY A O 1
ATOM 709 N N . GLU A 1 99 ? -3.023 0.775 -28.431 1.00 35.59 99 GLU A N 1
ATOM 710 C CA . GLU A 1 99 ? -1.995 -0.263 -28.393 1.00 35.59 99 GLU A CA 1
ATOM 711 C C . GLU A 1 99 ? -1.168 -0.078 -27.113 1.00 35.59 99 GLU A C 1
ATOM 713 O O . GLU A 1 99 ? -0.383 0.857 -26.975 1.00 35.59 99 GLU A O 1
ATOM 718 N N . ARG A 1 100 ? -1.452 -0.901 -26.100 1.00 50.97 100 ARG A N 1
ATOM 719 C CA . ARG A 1 100 ? -0.716 -0.885 -24.844 1.00 50.97 100 ARG A CA 1
ATOM 720 C C . ARG A 1 100 ? 0.430 -1.861 -25.015 1.00 50.97 100 ARG A C 1
ATOM 722 O O . ARG A 1 100 ? 0.324 -3.018 -24.610 1.00 50.97 100 ARG A O 1
ATOM 729 N N . ASP A 1 101 ? 1.498 -1.384 -25.645 1.00 37.72 101 ASP A N 1
ATOM 730 C CA . ASP A 1 101 ? 2.818 -1.967 -25.438 1.00 37.72 101 ASP A CA 1
ATOM 731 C C . ASP A 1 101 ? 3.002 -2.108 -23.916 1.00 37.72 101 ASP A C 1
ATOM 733 O O . ASP A 1 101 ? 2.732 -1.169 -23.158 1.00 37.72 101 ASP A O 1
ATOM 737 N N . GLY A 1 102 ? 3.332 -3.310 -23.428 1.00 40.47 102 GLY A N 1
ATOM 738 C CA . GLY A 1 102 ? 3.630 -3.506 -22.000 1.00 40.47 102 GLY A CA 1
ATOM 739 C C . GLY A 1 102 ? 4.775 -2.584 -21.554 1.00 40.47 102 GLY A C 1
ATOM 740 O O . GLY A 1 102 ? 5.448 -2.028 -22.418 1.00 40.47 102 GLY A O 1
ATOM 741 N N . PRO A 1 103 ? 5.095 -2.401 -20.261 1.00 37.38 103 PRO A N 1
ATOM 742 C CA . PRO A 1 103 ? 4.458 -2.809 -19.008 1.00 37.38 103 PRO A CA 1
ATOM 743 C C . PRO A 1 103 ? 3.447 -1.754 -18.502 1.00 37.38 103 PRO A C 1
ATOM 745 O O . PRO A 1 103 ? 3.226 -0.729 -19.141 1.00 37.38 103 PRO A O 1
ATOM 748 N N . GLY A 1 104 ? 2.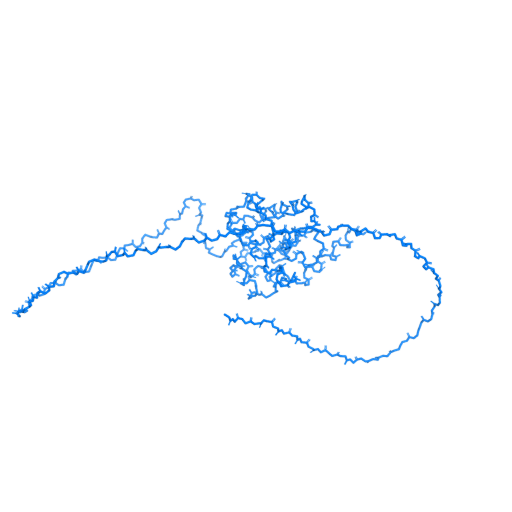815 -1.974 -17.346 1.00 43.12 104 GLY A N 1
ATOM 749 C CA . GLY A 1 104 ? 1.906 -1.059 -16.646 1.00 43.12 104 GLY A CA 1
ATOM 750 C C . GLY A 1 104 ? 2.447 0.365 -16.452 1.00 43.12 104 GLY A C 1
ATOM 751 O O . GLY A 1 104 ? 2.988 0.714 -15.412 1.00 43.12 104 GLY A O 1
ATOM 752 N N . THR A 1 105 ? 2.220 1.182 -17.475 1.00 43.59 105 THR A N 1
ATOM 753 C CA . THR A 1 105 ? 2.482 2.614 -17.679 1.00 43.59 105 THR A CA 1
ATOM 754 C C . THR A 1 105 ? 2.291 3.529 -16.456 1.00 43.59 105 THR A C 1
ATOM 756 O O . THR A 1 105 ? 1.315 4.273 -16.348 1.00 43.59 105 THR A O 1
ATOM 759 N N . ILE A 1 106 ? 3.270 3.520 -15.562 1.00 50.19 106 ILE A N 1
ATOM 760 C CA . ILE A 1 106 ? 4.018 4.722 -15.194 1.00 50.19 106 ILE A CA 1
ATOM 761 C C . ILE A 1 106 ? 5.059 4.855 -16.311 1.00 50.19 106 ILE A C 1
ATOM 763 O O . ILE A 1 106 ? 5.812 3.910 -16.524 1.00 50.19 106 ILE A O 1
ATOM 767 N N . GLY A 1 107 ? 5.019 5.924 -17.111 1.00 46.34 107 GLY A N 1
ATOM 768 C CA . GLY A 1 107 ? 5.788 6.000 -18.360 1.00 46.34 107 GLY A CA 1
ATOM 769 C C . GLY A 1 107 ? 7.263 5.651 -18.152 1.00 46.34 107 GLY A C 1
ATOM 770 O O . GLY A 1 107 ? 7.827 6.026 -17.124 1.00 46.34 107 GLY A O 1
ATOM 771 N N . HIS A 1 108 ? 7.878 4.990 -19.138 1.00 46.81 108 HIS A N 1
ATOM 772 C CA . HIS A 1 108 ? 9.315 4.668 -19.207 1.00 46.81 108 HIS A CA 1
ATOM 773 C C . HIS A 1 108 ? 10.254 5.884 -18.987 1.00 46.81 108 HIS A C 1
ATOM 775 O O . HIS A 1 108 ? 11.465 5.723 -18.895 1.00 46.81 108 HIS A O 1
ATOM 781 N N . GLU A 1 109 ? 9.692 7.088 -18.862 1.00 57.88 109 GLU A N 1
ATOM 782 C CA . GLU A 1 109 ? 10.354 8.379 -18.671 1.00 57.88 109 GLU A CA 1
ATOM 783 C C . GLU A 1 109 ? 10.100 9.006 -17.285 1.00 57.88 109 GLU A C 1
ATOM 785 O O . GLU A 1 109 ? 10.633 10.074 -16.976 1.00 57.88 109 GLU A O 1
ATOM 790 N N . THR A 1 110 ? 9.273 8.387 -16.433 1.00 72.12 110 THR A N 1
ATOM 791 C CA . THR A 1 110 ? 8.963 8.967 -15.120 1.00 72.12 110 THR A CA 1
ATOM 792 C C . THR A 1 110 ? 10.163 8.791 -14.209 1.00 72.12 110 THR A C 1
ATOM 794 O O . THR A 1 110 ? 10.508 7.676 -13.820 1.00 72.12 110 THR A O 1
ATOM 797 N N . ARG A 1 111 ? 10.796 9.912 -13.865 1.00 84.06 111 ARG A N 1
ATOM 798 C CA . ARG A 1 111 ? 11.978 9.920 -13.010 1.00 84.06 111 ARG A CA 1
ATOM 799 C C . ARG A 1 111 ? 11.695 9.216 -11.671 1.00 84.06 111 ARG A C 1
ATOM 801 O O . ARG A 1 111 ? 10.636 9.472 -11.082 1.00 84.06 111 ARG A O 1
ATOM 808 N N . PRO A 1 112 ? 12.612 8.369 -11.168 1.00 86.38 112 PRO A N 1
ATOM 809 C CA . PRO A 1 112 ? 12.440 7.648 -9.907 1.00 86.38 112 PRO A CA 1
ATOM 810 C C . PRO A 1 112 ? 12.020 8.537 -8.734 1.00 86.38 112 PRO A C 1
ATOM 812 O O . PRO A 1 112 ? 11.165 8.153 -7.939 1.00 86.38 112 PRO A O 1
ATOM 815 N N . GLU A 1 113 ? 12.548 9.757 -8.667 1.00 90.19 113 GLU A N 1
ATOM 816 C CA . GLU A 1 113 ? 12.272 10.713 -7.595 1.00 90.19 113 GLU A CA 1
ATOM 817 C C . GLU A 1 113 ? 10.802 11.141 -7.587 1.00 90.19 113 GLU A C 1
ATOM 819 O O . GLU A 1 113 ? 10.214 11.332 -6.526 1.00 90.19 113 GLU A O 1
ATOM 824 N N . VAL A 1 114 ? 10.170 11.259 -8.759 1.00 89.25 114 VAL A N 1
ATOM 825 C CA . VAL A 1 114 ? 8.741 11.594 -8.867 1.00 89.25 114 VAL A CA 1
ATOM 826 C C . VAL A 1 114 ? 7.892 10.454 -8.311 1.00 89.25 114 VAL A C 1
ATOM 828 O O . VAL A 1 114 ? 6.903 10.702 -7.620 1.00 89.25 114 VAL A O 1
ATOM 831 N N . LEU A 1 115 ? 8.293 9.206 -8.557 1.00 89.75 115 LEU A N 1
ATOM 832 C CA . LEU A 1 115 ? 7.600 8.029 -8.034 1.00 89.75 115 LEU A CA 1
ATOM 833 C C . LEU A 1 115 ? 7.743 7.927 -6.527 1.00 89.75 115 LEU A C 1
ATOM 835 O O . LEU A 1 115 ? 6.733 7.795 -5.838 1.00 89.75 115 LEU A O 1
ATOM 839 N N . ILE A 1 116 ? 8.969 8.052 -6.022 1.00 93.75 116 ILE A N 1
ATOM 840 C CA . ILE A 1 116 ? 9.242 8.055 -4.585 1.00 93.75 116 ILE A CA 1
ATOM 841 C C . ILE A 1 116 ? 8.417 9.152 -3.915 1.00 93.75 116 ILE A C 1
ATOM 843 O O . ILE A 1 116 ? 7.635 8.845 -3.022 1.00 93.75 116 ILE A O 1
ATOM 847 N N . ASN A 1 117 ? 8.488 10.395 -4.404 1.00 93.25 117 ASN A N 1
ATOM 848 C CA . ASN A 1 117 ? 7.707 11.500 -3.852 1.00 93.25 117 ASN A CA 1
ATOM 849 C C . ASN A 1 117 ? 6.202 11.201 -3.861 1.00 93.25 117 ASN A C 1
ATOM 851 O O . ASN A 1 117 ? 5.538 11.402 -2.849 1.00 93.25 117 ASN A O 1
ATOM 855 N N . THR A 1 118 ? 5.661 10.690 -4.970 1.00 92.00 118 THR A N 1
ATOM 856 C CA . THR A 1 118 ? 4.222 10.407 -5.103 1.00 92.00 118 THR A CA 1
ATOM 857 C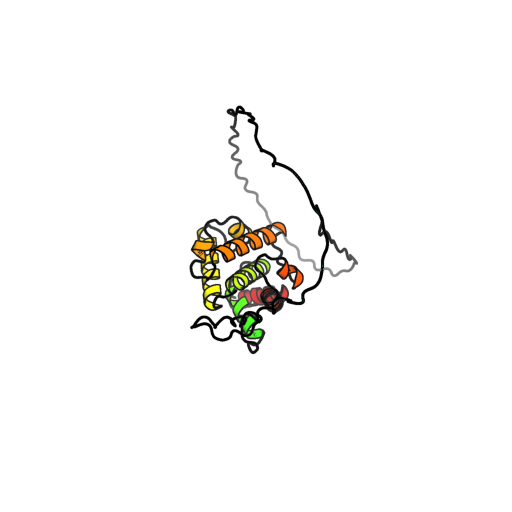 C . THR A 1 118 ? 3.748 9.382 -4.075 1.00 92.00 118 THR A C 1
ATOM 859 O O . THR A 1 118 ? 2.766 9.613 -3.368 1.00 92.00 118 THR A O 1
ATOM 862 N N . TRP A 1 119 ? 4.448 8.251 -3.978 1.00 93.94 119 TRP A N 1
ATOM 863 C CA . TRP A 1 119 ? 4.055 7.147 -3.105 1.00 93.94 119 TRP A CA 1
ATOM 864 C C . TRP A 1 119 ? 4.324 7.441 -1.631 1.00 93.94 119 TRP A C 1
ATOM 866 O O . TRP A 1 119 ? 3.494 7.110 -0.786 1.00 93.94 119 TRP A O 1
ATOM 876 N N . GLN A 1 120 ? 5.432 8.111 -1.322 1.00 95.00 120 GLN A N 1
ATOM 877 C CA . GLN A 1 120 ? 5.761 8.491 0.047 1.00 95.00 120 GLN A CA 1
ATOM 878 C C . GLN A 1 120 ? 4.826 9.588 0.573 1.00 95.00 120 GLN A C 1
ATOM 880 O O . GLN A 1 120 ? 4.347 9.484 1.700 1.00 95.00 120 GLN A O 1
ATOM 885 N N . SER A 1 121 ? 4.460 10.574 -0.255 1.00 93.06 121 SER A N 1
ATOM 886 C CA . SER A 1 121 ? 3.514 11.634 0.138 1.00 93.06 121 SER A CA 1
ATOM 887 C C . SER A 1 121 ? 2.101 11.100 0.393 1.00 93.06 121 SER A C 1
ATOM 889 O O . SER A 1 121 ? 1.386 11.614 1.247 1.00 93.06 121 SER A O 1
ATOM 891 N N . MET A 1 122 ? 1.679 10.046 -0.315 1.00 93.69 122 MET A N 1
ATOM 892 C CA . MET A 1 122 ? 0.385 9.391 -0.076 1.00 93.69 122 MET A CA 1
ATOM 893 C C . MET A 1 122 ? 0.281 8.807 1.345 1.00 93.69 122 MET A C 1
ATOM 895 O O . MET A 1 122 ? -0.803 8.791 1.932 1.00 93.69 122 MET A O 1
ATOM 899 N N . ALA A 1 123 ? 1.399 8.336 1.897 1.00 93.50 123 ALA A N 1
ATOM 900 C CA . ALA A 1 123 ? 1.484 7.761 3.235 1.00 93.50 123 ALA A CA 1
ATOM 901 C C . ALA A 1 123 ? 1.901 8.790 4.305 1.00 93.50 123 ALA A C 1
ATOM 903 O O . ALA A 1 123 ? 2.332 8.403 5.388 1.00 93.50 123 ALA A O 1
ATOM 904 N N . ALA A 1 124 ? 1.767 10.091 4.021 1.00 92.75 124 ALA A N 1
ATOM 905 C CA . ALA A 1 124 ? 2.065 11.144 4.985 1.00 92.75 124 ALA A CA 1
ATOM 906 C C . ALA A 1 124 ? 1.220 11.026 6.264 1.00 92.75 124 ALA A C 1
ATOM 908 O O . ALA A 1 124 ? 0.048 10.623 6.218 1.00 92.75 124 ALA A O 1
ATOM 909 N N . GLY A 1 125 ? 1.821 11.360 7.407 1.00 90.38 125 GLY A N 1
ATOM 910 C CA . GLY A 1 125 ? 1.204 11.212 8.724 1.00 90.38 125 GLY A CA 1
ATOM 911 C C . GLY A 1 125 ? 0.973 9.755 9.133 1.00 90.38 125 GLY A C 1
ATOM 912 O O . GLY A 1 125 ? 0.044 9.482 9.884 1.00 90.38 125 GLY A O 1
ATOM 913 N N . ALA A 1 126 ? 1.729 8.805 8.574 1.00 92.75 126 ALA A N 1
ATOM 914 C CA . ALA A 1 126 ? 1.724 7.425 9.051 1.00 92.75 126 ALA A CA 1
ATOM 915 C C . ALA A 1 126 ? 2.349 7.340 10.451 1.00 92.75 126 ALA A C 1
ATOM 917 O O . ALA A 1 126 ? 3.391 7.947 10.699 1.00 92.75 126 ALA A O 1
ATOM 918 N N . SER A 1 127 ? 1.760 6.529 11.331 1.00 89.69 127 SER A N 1
ATOM 919 C CA . SER A 1 127 ? 2.174 6.427 12.742 1.00 89.69 127 SER A CA 1
ATOM 920 C C . SER A 1 127 ? 3.577 5.849 12.970 1.00 89.69 127 SER A C 1
ATOM 922 O O . SER A 1 127 ? 4.164 6.034 14.031 1.00 89.69 127 SER A O 1
ATOM 924 N N . SER A 1 128 ? 4.143 5.141 11.988 1.00 93.31 128 SER A N 1
ATOM 925 C CA . SER A 1 128 ? 5.510 4.608 12.046 1.00 93.31 128 SER A CA 1
ATOM 926 C C . SER A 1 128 ? 6.072 4.329 10.646 1.00 93.31 128 SER A C 1
ATOM 928 O O . SER A 1 128 ? 5.291 4.169 9.698 1.00 93.31 128 SER A O 1
ATOM 930 N N . PRO A 1 129 ? 7.403 4.172 10.489 1.00 94.88 129 PRO A N 1
ATOM 931 C CA . PRO A 1 129 ? 8.006 3.756 9.220 1.00 94.88 129 PRO A CA 1
ATOM 932 C C . PRO A 1 129 ? 7.468 2.409 8.713 1.00 94.88 129 PRO A C 1
ATOM 934 O O . PRO A 1 129 ? 7.210 2.243 7.522 1.00 94.88 129 PRO A O 1
ATOM 937 N N . ALA A 1 130 ? 7.226 1.446 9.610 1.00 94.88 130 ALA A N 1
ATOM 938 C CA . ALA A 1 130 ? 6.641 0.155 9.243 1.00 94.88 130 ALA A CA 1
ATOM 939 C C . ALA A 1 130 ? 5.207 0.310 8.706 1.00 94.88 130 ALA A C 1
ATOM 941 O O . ALA A 1 130 ? 4.860 -0.282 7.680 1.00 94.88 130 ALA A O 1
ATOM 942 N N . ASN A 1 131 ? 4.399 1.153 9.355 1.00 95.12 131 ASN A N 1
ATOM 943 C CA . ASN A 1 131 ? 3.045 1.454 8.905 1.00 95.12 131 ASN A CA 1
ATOM 944 C C . ASN A 1 131 ? 3.044 2.186 7.550 1.00 95.12 131 ASN A C 1
ATOM 946 O O . ASN A 1 131 ? 2.343 1.793 6.619 1.00 95.12 131 ASN A O 1
ATOM 950 N N . ARG A 1 132 ? 3.931 3.173 7.372 1.00 96.44 132 ARG A N 1
ATOM 951 C CA . ARG A 1 132 ? 4.140 3.854 6.084 1.00 96.44 132 ARG A CA 1
ATOM 952 C C . ARG A 1 132 ? 4.395 2.853 4.960 1.00 96.44 132 ARG A C 1
ATOM 954 O O . ARG A 1 132 ? 3.750 2.914 3.913 1.00 96.44 132 ARG A O 1
ATOM 961 N N . ARG A 1 133 ? 5.277 1.879 5.197 1.00 97.06 133 ARG A N 1
ATOM 962 C CA . ARG A 1 133 ? 5.583 0.834 4.211 1.00 97.06 133 ARG A CA 1
ATOM 963 C C . ARG A 1 133 ? 4.393 -0.063 3.901 1.00 97.06 133 ARG A C 1
ATOM 965 O O . ARG A 1 133 ? 4.200 -0.457 2.751 1.00 97.06 133 ARG A O 1
ATOM 972 N N . PHE A 1 134 ? 3.584 -0.383 4.906 1.00 97.50 134 PHE A N 1
ATOM 973 C CA . PHE A 1 134 ? 2.352 -1.144 4.727 1.00 97.50 134 PHE A CA 1
ATOM 974 C C . PHE A 1 134 ? 1.338 -0.395 3.844 1.00 97.50 134 PHE A C 1
ATOM 976 O O . PHE A 1 134 ? 0.811 -0.965 2.881 1.00 97.50 134 PHE A O 1
ATOM 983 N N . ILE A 1 135 ? 1.129 0.897 4.112 1.00 97.62 135 ILE A N 1
ATOM 984 C CA . ILE A 1 135 ? 0.238 1.775 3.341 1.00 97.62 135 ILE A CA 1
ATOM 985 C C . ILE A 1 135 ? 0.696 1.876 1.878 1.00 97.62 135 ILE A C 1
ATOM 987 O O . ILE A 1 135 ? -0.128 1.782 0.963 1.00 97.62 135 ILE A O 1
ATOM 991 N N . ILE A 1 136 ? 2.005 2.009 1.635 1.00 97.19 136 ILE A N 1
ATOM 992 C CA . ILE A 1 136 ? 2.570 2.082 0.279 1.00 97.19 136 ILE A CA 1
ATOM 993 C C . ILE A 1 136 ? 2.272 0.808 -0.517 1.00 97.19 136 ILE A C 1
ATOM 995 O O . ILE A 1 136 ? 1.801 0.902 -1.653 1.00 97.19 136 ILE A O 1
ATOM 999 N N . VAL A 1 137 ? 2.467 -0.381 0.067 1.00 97.56 137 VAL A N 1
ATOM 1000 C CA . VAL A 1 137 ? 2.141 -1.645 -0.622 1.00 97.56 137 VAL A CA 1
ATOM 1001 C C . VAL A 1 137 ? 0.658 -1.716 -0.975 1.00 97.56 137 VAL A C 1
ATOM 1003 O O . VAL A 1 137 ? 0.315 -2.074 -2.105 1.00 97.56 137 VAL A O 1
ATOM 1006 N N . CYS A 1 138 ? -0.223 -1.319 -0.054 1.00 97.88 138 CYS A N 1
ATOM 1007 C CA . CYS A 1 138 ? -1.656 -1.262 -0.326 1.00 97.88 138 CYS A CA 1
ATOM 1008 C C . CYS A 1 138 ? -1.963 -0.335 -1.511 1.00 97.88 138 CYS A C 1
ATOM 1010 O O . CYS A 1 138 ? -2.714 -0.708 -2.415 1.00 97.88 138 CYS A O 1
ATOM 1012 N N . GLY A 1 139 ? -1.345 0.849 -1.552 1.00 96.88 139 GLY A N 1
ATOM 1013 C CA . GLY A 1 139 ? -1.546 1.811 -2.634 1.00 96.88 139 GLY A CA 1
ATOM 1014 C C . GLY A 1 139 ? -1.074 1.285 -3.988 1.00 96.88 139 GLY A C 1
ATOM 1015 O O . GLY A 1 139 ? -1.772 1.452 -4.989 1.00 96.88 139 GLY A O 1
ATOM 1016 N N . VAL A 1 140 ? 0.063 0.587 -4.023 1.00 96.06 140 VAL A N 1
ATOM 1017 C CA . VAL A 1 140 ? 0.600 -0.011 -5.255 1.00 96.06 140 VAL A CA 1
ATOM 1018 C C . VAL A 1 140 ? -0.273 -1.165 -5.761 1.00 96.06 140 VAL A C 1
ATOM 1020 O O . VAL A 1 140 ? -0.514 -1.281 -6.961 1.00 96.06 140 VAL A O 1
ATOM 1023 N N . ILE A 1 141 ? -0.828 -1.996 -4.873 1.00 96.69 141 ILE A N 1
ATOM 1024 C CA . ILE A 1 141 ? -1.816 -3.015 -5.274 1.00 96.69 141 ILE A CA 1
ATOM 1025 C C . ILE A 1 141 ? -3.053 -2.340 -5.890 1.00 96.69 141 ILE A C 1
ATOM 1027 O O . ILE A 1 141 ? -3.591 -2.796 -6.906 1.00 96.69 141 ILE A O 1
ATOM 1031 N N . LEU A 1 142 ? -3.498 -1.224 -5.305 1.00 96.88 142 LEU A N 1
ATOM 1032 C CA . LEU A 1 142 ? -4.661 -0.478 -5.777 1.00 96.88 142 LEU A CA 1
ATOM 1033 C C . LEU A 1 142 ? -4.433 0.232 -7.118 1.00 96.88 142 LEU A C 1
ATOM 1035 O O . LEU A 1 142 ? -5.397 0.358 -7.876 1.00 96.88 142 LEU A O 1
ATOM 1039 N N . SER A 1 143 ? -3.205 0.637 -7.457 1.00 94.75 143 SER A N 1
ATOM 1040 C CA . SER A 1 143 ? -2.895 1.285 -8.743 1.00 94.75 143 SER A CA 1
ATOM 1041 C C . SER A 1 143 ? -2.791 0.328 -9.925 1.00 94.75 143 SER A C 1
ATOM 1043 O O . SER A 1 143 ? -2.814 0.771 -11.073 1.00 94.75 143 SER A O 1
ATOM 1045 N N . SER A 1 144 ? -2.761 -0.987 -9.699 1.00 93.06 144 SER A N 1
ATOM 1046 C CA . SER A 1 144 ? -2.810 -1.946 -10.804 1.00 93.06 144 SER A CA 1
ATOM 1047 C C . SER A 1 144 ? -4.059 -1.713 -11.664 1.00 93.06 144 SER A C 1
ATOM 1049 O O . SER A 1 144 ? -5.186 -1.848 -11.188 1.00 93.06 144 SER A O 1
ATOM 1051 N N . GLN A 1 145 ? -3.877 -1.317 -12.928 1.00 90.50 145 GLN A N 1
ATOM 1052 C CA . GLN A 1 145 ? -4.971 -0.973 -13.853 1.00 90.50 145 GLN A CA 1
ATOM 1053 C C . GLN A 1 145 ? -5.917 0.126 -13.316 1.00 90.50 145 GLN A C 1
ATOM 1055 O O . GLN A 1 145 ? -7.128 0.121 -13.553 1.00 90.50 145 GLN A O 1
ATOM 1060 N N . THR A 1 146 ? -5.392 1.066 -12.531 1.00 91.62 146 THR A N 1
ATOM 1061 C CA . THR A 1 146 ? -6.133 2.211 -11.990 1.00 91.62 146 THR A CA 1
ATOM 1062 C C . THR A 1 146 ? -5.209 3.421 -11.925 1.00 91.62 146 THR A C 1
ATOM 1064 O O . THR A 1 146 ? -4.031 3.289 -11.622 1.00 91.62 146 THR A O 1
ATOM 1067 N N . LEU A 1 147 ? -5.731 4.612 -12.219 1.00 90.94 147 LEU A N 1
ATOM 1068 C CA . LEU A 1 147 ? -4.941 5.840 -12.140 1.00 90.94 147 LEU A CA 1
ATOM 1069 C C . LEU A 1 147 ? -4.388 6.034 -10.721 1.00 90.94 147 LEU A C 1
ATOM 1071 O O . LEU A 1 147 ? -5.123 5.864 -9.745 1.00 90.94 147 LEU A O 1
ATOM 1075 N N . THR A 1 148 ? -3.125 6.450 -10.607 1.00 89.69 148 THR A N 1
ATOM 1076 C CA . THR A 1 148 ? -2.450 6.652 -9.313 1.00 89.69 148 THR A CA 1
ATOM 1077 C C . THR A 1 148 ? -3.245 7.576 -8.392 1.00 89.69 148 THR A C 1
ATOM 1079 O O . THR A 1 148 ? -3.445 7.251 -7.229 1.00 89.69 148 THR A O 1
ATOM 1082 N N . GLY A 1 149 ? -3.816 8.668 -8.918 1.00 91.25 149 GLY A N 1
ATOM 1083 C CA . GLY A 1 149 ? -4.661 9.571 -8.128 1.00 91.25 149 GLY A CA 1
ATOM 1084 C C . GLY A 1 149 ? -5.906 8.897 -7.532 1.00 91.25 149 GLY A C 1
ATOM 1085 O O . GLY A 1 149 ? -6.292 9.206 -6.407 1.00 91.25 149 GLY A O 1
ATOM 1086 N N . THR A 1 150 ? -6.513 7.942 -8.241 1.00 94.62 150 THR A N 1
ATOM 1087 C CA . THR A 1 150 ? -7.642 7.150 -7.724 1.00 94.62 150 THR A CA 1
ATOM 1088 C C . THR A 1 150 ? -7.178 6.155 -6.660 1.00 94.62 150 THR A C 1
ATOM 1090 O O . THR A 1 150 ? -7.862 5.984 -5.655 1.00 94.62 150 THR A O 1
ATOM 1093 N N . ALA A 1 151 ? -5.999 5.548 -6.828 1.00 95.25 151 ALA A N 1
ATOM 1094 C CA . ALA A 1 151 ? -5.404 4.687 -5.805 1.00 95.25 151 ALA A CA 1
ATOM 1095 C C . ALA A 1 151 ? -5.092 5.467 -4.513 1.00 95.25 151 ALA A C 1
ATOM 1097 O O . ALA A 1 151 ? -5.454 5.012 -3.431 1.00 95.25 151 ALA A O 1
ATOM 1098 N N . CYS A 1 152 ? -4.531 6.678 -4.617 1.00 94.75 152 CYS A N 1
ATOM 1099 C CA . CYS A 1 152 ? -4.288 7.548 -3.462 1.00 94.75 152 CYS A CA 1
ATOM 1100 C C . CYS A 1 152 ? -5.591 7.924 -2.736 1.00 94.75 152 CYS A C 1
ATOM 1102 O O . CYS A 1 152 ? -5.646 7.888 -1.507 1.00 94.75 152 CYS A O 1
ATOM 1104 N N . LYS A 1 153 ? -6.665 8.241 -3.477 1.00 96.25 153 LYS A N 1
ATOM 1105 C CA . LYS A 1 153 ? -7.993 8.504 -2.890 1.00 96.25 153 LYS A CA 1
ATOM 1106 C C . LYS A 1 153 ? -8.554 7.282 -2.161 1.00 96.25 153 LYS A C 1
ATOM 1108 O O . LYS A 1 153 ? -9.101 7.430 -1.074 1.00 96.25 153 LYS A O 1
ATOM 1113 N N . ALA A 1 154 ? -8.385 6.089 -2.726 1.00 97.50 154 ALA A N 1
ATOM 1114 C CA . ALA A 1 154 ? -8.817 4.848 -2.093 1.00 97.50 154 ALA A CA 1
ATOM 1115 C C . ALA A 1 154 ? -8.023 4.536 -0.813 1.00 97.50 154 ALA A C 1
ATOM 1117 O O . ALA A 1 154 ? -8.609 4.088 0.166 1.00 97.50 154 ALA A O 1
ATOM 1118 N N . ILE A 1 155 ? -6.717 4.828 -0.781 1.00 97.88 155 ILE A N 1
ATOM 1119 C CA . ILE A 1 155 ? -5.912 4.723 0.445 1.00 97.88 155 ILE A CA 1
ATOM 1120 C C . ILE A 1 155 ? -6.398 5.695 1.510 1.00 97.88 155 ILE A C 1
ATOM 1122 O O . ILE A 1 155 ? -6.572 5.292 2.656 1.00 97.88 155 ILE A O 1
ATOM 1126 N N . LYS A 1 156 ? -6.680 6.946 1.138 1.00 97.06 156 LYS A N 1
ATOM 1127 C CA . LYS A 1 156 ? -7.271 7.906 2.071 1.00 97.06 156 LYS A CA 1
ATOM 1128 C C . LYS A 1 156 ? -8.600 7.389 2.637 1.00 97.06 156 LYS A C 1
ATOM 1130 O O . LYS A 1 156 ? -8.760 7.378 3.848 1.00 97.06 156 LYS A O 1
ATOM 1135 N N . ALA A 1 157 ? -9.490 6.869 1.789 1.00 97.81 157 ALA A N 1
ATOM 1136 C CA . ALA A 1 157 ? -10.760 6.288 2.229 1.00 97.81 157 ALA A CA 1
ATOM 1137 C C . ALA A 1 157 ? -10.576 5.094 3.187 1.00 97.81 157 ALA A C 1
ATOM 1139 O O . ALA A 1 157 ? -11.316 4.974 4.157 1.00 97.81 157 ALA A O 1
ATOM 1140 N N . LEU A 1 158 ? -9.578 4.233 2.952 1.00 97.81 158 LEU A N 1
ATOM 1141 C CA . LEU A 1 158 ? -9.242 3.135 3.865 1.00 97.81 158 LEU A CA 1
ATOM 1142 C C . LEU A 1 158 ? -8.727 3.639 5.218 1.00 97.81 158 LEU A C 1
ATOM 1144 O O . LEU A 1 158 ? -9.147 3.119 6.245 1.00 97.81 158 LEU A O 1
ATOM 1148 N N . ARG A 1 159 ? -7.852 4.651 5.227 1.00 97.25 159 ARG A N 1
ATOM 1149 C CA . ARG A 1 159 ? -7.346 5.275 6.462 1.00 97.25 159 ARG A CA 1
ATOM 1150 C C . ARG A 1 159 ? -8.471 5.947 7.247 1.00 97.25 159 ARG A C 1
ATOM 1152 O O . ARG A 1 159 ? -8.567 5.769 8.454 1.00 97.25 159 ARG A O 1
ATOM 1159 N N . ASP A 1 160 ? -9.351 6.671 6.560 1.00 96.81 160 ASP A N 1
ATOM 1160 C CA . ASP A 1 160 ? -10.499 7.336 7.179 1.00 96.81 160 ASP A CA 1
ATOM 1161 C C . ASP A 1 160 ? -11.495 6.309 7.753 1.00 96.81 160 ASP A C 1
ATOM 1163 O O . ASP A 1 160 ? -11.997 6.496 8.858 1.00 96.81 160 ASP A O 1
ATOM 1167 N N . ALA A 1 161 ? -11.722 5.187 7.058 1.00 97.25 161 ALA A N 1
ATOM 1168 C CA . ALA A 1 161 ? -12.535 4.082 7.567 1.00 97.25 161 ALA A CA 1
ATOM 1169 C C . ALA A 1 161 ? -11.901 3.394 8.789 1.00 97.25 161 ALA A C 1
ATOM 1171 O O . ALA A 1 161 ? -12.611 3.078 9.737 1.00 97.25 161 ALA A O 1
ATOM 1172 N N . ALA A 1 162 ? -10.578 3.200 8.793 1.00 96.75 162 ALA A N 1
ATOM 1173 C CA . ALA A 1 162 ? -9.865 2.638 9.939 1.00 96.75 162 ALA A CA 1
ATOM 1174 C C . ALA A 1 162 ? -10.004 3.528 11.182 1.00 96.75 162 ALA A C 1
ATOM 1176 O O . ALA A 1 162 ? -10.332 3.036 12.260 1.00 96.75 162 ALA A O 1
ATOM 1177 N N . ARG A 1 163 ? -9.867 4.848 11.010 1.00 95.50 163 ARG A N 1
ATOM 1178 C CA . ARG A 1 163 ? -10.078 5.823 12.090 1.00 95.50 163 ARG A CA 1
ATOM 1179 C C . ARG A 1 163 ? -11.513 5.871 12.587 1.00 95.50 163 ARG A C 1
ATOM 1181 O O . ARG A 1 163 ? -11.733 5.973 13.789 1.00 95.50 163 ARG A O 1
ATOM 1188 N N . ALA A 1 164 ? -12.488 5.769 11.686 1.00 96.44 164 ALA A N 1
ATOM 1189 C CA . ALA A 1 164 ? -13.898 5.697 12.065 1.00 96.44 164 ALA A CA 1
ATOM 1190 C C . ALA A 1 164 ? -14.215 4.449 12.911 1.00 96.44 164 ALA A C 1
ATOM 1192 O O . ALA A 1 164 ? -15.077 4.510 13.783 1.00 96.44 164 ALA A O 1
ATOM 1193 N N . ASP A 1 165 ? -13.487 3.351 12.693 1.00 94.94 165 ASP A N 1
ATOM 1194 C CA . ASP A 1 165 ? -13.591 2.120 13.484 1.00 94.94 165 ASP A CA 1
ATOM 1195 C C . ASP A 1 165 ? -12.721 2.138 14.764 1.00 94.94 165 ASP A C 1
ATOM 1197 O O . ASP A 1 165 ? -12.688 1.149 15.496 1.00 94.94 165 ASP A O 1
ATOM 1201 N N . GLY A 1 166 ? -12.014 3.240 15.050 1.00 93.19 166 GLY A N 1
ATOM 1202 C CA . GLY A 1 166 ? -11.206 3.426 16.261 1.00 93.19 166 GLY A CA 1
ATOM 1203 C C . GLY A 1 166 ? -9.730 3.022 16.156 1.00 93.19 166 GLY A C 1
ATOM 1204 O O . GLY A 1 166 ? -9.033 3.044 17.169 1.00 93.19 166 GLY A O 1
ATOM 1205 N N . ALA A 1 167 ? -9.229 2.665 14.969 1.00 92.62 167 ALA A N 1
ATOM 1206 C CA . ALA A 1 167 ? -7.793 2.488 14.751 1.00 92.62 167 ALA A CA 1
ATOM 1207 C C . ALA A 1 167 ? -7.086 3.850 14.608 1.00 92.62 167 ALA A C 1
ATOM 1209 O O . ALA A 1 167 ? -7.667 4.812 14.113 1.00 92.62 167 ALA A O 1
ATOM 1210 N N . ASP A 1 168 ? -5.815 3.939 15.000 1.00 91.00 168 ASP A N 1
ATOM 1211 C CA . ASP A 1 168 ? -5.020 5.170 14.840 1.00 91.00 168 ASP A CA 1
ATOM 1212 C C . ASP A 1 168 ? -4.784 5.509 13.350 1.00 91.00 168 ASP A C 1
ATOM 1214 O O . ASP A 1 168 ? -4.942 6.644 12.883 1.00 91.00 168 ASP A O 1
ATOM 1218 N N . ASP A 1 169 ? -4.474 4.482 12.557 1.00 94.38 169 ASP A N 1
ATOM 1219 C CA . ASP A 1 169 ? -4.296 4.583 11.113 1.00 94.38 169 ASP A CA 1
ATOM 1220 C C . ASP A 1 169 ? -4.587 3.233 10.432 1.00 94.38 169 ASP A C 1
ATOM 1222 O O . ASP A 1 169 ? -4.953 2.255 11.081 1.00 94.38 169 ASP A O 1
ATOM 1226 N N . LEU A 1 170 ? -4.418 3.160 9.110 1.00 95.56 170 LEU A N 1
ATOM 1227 C CA . LEU A 1 170 ? -4.549 1.922 8.345 1.00 95.56 170 LEU A CA 1
ATOM 1228 C C . LEU A 1 170 ? -3.457 0.912 8.724 1.00 95.56 170 LEU A C 1
ATOM 1230 O O . LEU A 1 170 ? -2.368 0.943 8.160 1.00 95.56 170 LEU A O 1
ATOM 1234 N N . ASP A 1 171 ? -3.771 -0.026 9.613 1.00 94.38 171 ASP A N 1
ATOM 1235 C CA . ASP A 1 171 ? -2.841 -1.059 10.065 1.00 94.38 171 ASP A CA 1
ATOM 1236 C C . ASP A 1 171 ? -3.217 -2.483 9.572 1.00 94.38 171 ASP A C 1
ATOM 1238 O O . ASP A 1 171 ? -4.349 -2.742 9.135 1.00 94.38 171 ASP A O 1
ATOM 1242 N N . PRO A 1 172 ? -2.275 -3.449 9.617 1.00 96.56 172 PRO A N 1
ATOM 1243 C CA . PRO A 1 172 ? -2.523 -4.815 9.158 1.00 96.56 172 PRO A CA 1
ATOM 1244 C C . PRO A 1 172 ? -3.590 -5.572 9.959 1.00 96.56 172 PRO A C 1
ATOM 1246 O O . PRO A 1 172 ? -4.257 -6.444 9.397 1.00 96.56 172 PRO A O 1
ATOM 1249 N N . ALA A 1 173 ? -3.741 -5.304 11.259 1.00 95.75 173 ALA A N 1
ATOM 1250 C CA . ALA A 1 173 ? -4.725 -5.978 12.096 1.00 95.75 173 ALA A CA 1
ATOM 1251 C C . ALA A 1 173 ? -6.138 -5.549 11.702 1.00 95.75 173 ALA A C 1
ATOM 1253 O O . ALA A 1 173 ? -6.948 -6.436 11.411 1.00 95.75 173 ALA A O 1
ATOM 1254 N N . TRP A 1 174 ? -6.386 -4.241 11.579 1.00 96.62 174 TRP A N 1
ATOM 1255 C CA . TRP A 1 174 ? -7.663 -3.714 11.098 1.00 96.62 174 TRP A CA 1
ATOM 1256 C C . TRP A 1 174 ? -7.997 -4.247 9.701 1.00 96.62 174 TRP A C 1
ATOM 1258 O O . TRP A 1 174 ? -9.028 -4.893 9.511 1.00 96.62 174 TRP A O 1
ATOM 1268 N N . LEU A 1 175 ? -7.088 -4.088 8.730 1.00 97.31 175 LEU A N 1
ATOM 1269 C CA . LEU A 1 175 ? -7.373 -4.459 7.338 1.00 97.31 175 LEU A CA 1
ATOM 1270 C C . LEU A 1 175 ? -7.592 -5.970 7.155 1.00 97.31 175 LEU A C 1
ATOM 1272 O O . LEU A 1 175 ? -8.339 -6.378 6.270 1.00 97.31 175 LEU A O 1
ATOM 1276 N N . SER A 1 176 ? -6.956 -6.810 7.981 1.00 96.56 176 SER A N 1
ATOM 1277 C CA . SER A 1 176 ? -7.150 -8.267 7.938 1.00 96.56 176 SER A CA 1
ATOM 1278 C C . SER A 1 176 ? -8.504 -8.733 8.482 1.00 96.56 176 SER A C 1
ATOM 1280 O O . SER A 1 176 ? -8.979 -9.790 8.073 1.00 96.56 176 SER A O 1
ATOM 1282 N N . ALA A 1 177 ? -9.103 -7.969 9.401 1.00 95.56 177 ALA A N 1
ATOM 1283 C CA . ALA A 1 177 ? -10.381 -8.286 10.035 1.00 95.56 177 ALA A CA 1
ATOM 1284 C C . ALA A 1 177 ? -11.563 -7.537 9.398 1.00 95.56 177 ALA A C 1
ATOM 1286 O O . ALA A 1 177 ? -12.711 -7.921 9.599 1.00 95.56 177 ALA A O 1
ATOM 1287 N N . LYS A 1 178 ? -11.293 -6.470 8.636 1.00 95.62 178 LYS A N 1
ATOM 1288 C CA . LYS A 1 178 ? -12.323 -5.612 8.060 1.00 95.62 178 LYS A CA 1
ATOM 1289 C C . LYS A 1 178 ? -13.166 -6.352 7.021 1.00 95.62 178 LYS A C 1
ATOM 1291 O O . LYS A 1 178 ? -12.670 -6.821 5.994 1.00 95.62 178 LYS A O 1
ATOM 1296 N N . GLU A 1 179 ? -14.472 -6.361 7.249 1.00 95.38 179 GLU A N 1
ATOM 1297 C CA . GLU A 1 179 ? -15.468 -6.733 6.248 1.00 95.38 179 GLU A CA 1
ATOM 1298 C C . GLU A 1 179 ? -15.804 -5.539 5.340 1.00 95.38 179 GLU A C 1
ATOM 1300 O O . GLU A 1 179 ? -15.613 -4.378 5.705 1.00 95.38 179 GLU A O 1
ATOM 1305 N N . GLY A 1 180 ? -16.282 -5.805 4.121 1.00 94.81 180 GLY A N 1
ATOM 1306 C CA . GLY A 1 180 ? -16.713 -4.734 3.210 1.00 94.81 180 GLY A CA 1
ATOM 1307 C C . GLY A 1 180 ? -15.583 -3.848 2.666 1.00 94.81 180 GLY A C 1
ATOM 1308 O O . GLY A 1 180 ? -15.844 -2.756 2.171 1.00 94.81 180 GLY A O 1
ATOM 1309 N N . VAL A 1 181 ? -14.317 -4.298 2.689 1.00 97.50 181 VAL A N 1
ATOM 1310 C CA . VAL A 1 181 ? -13.177 -3.534 2.125 1.00 97.50 181 VAL A CA 1
ATOM 1311 C C . VAL A 1 181 ? -13.458 -3.080 0.689 1.00 97.50 181 VAL A C 1
ATOM 1313 O O . VAL A 1 181 ? -13.115 -1.960 0.320 1.00 97.50 181 VAL A O 1
ATOM 1316 N N . ALA A 1 182 ? -14.117 -3.924 -0.113 1.00 97.69 182 ALA A N 1
ATOM 1317 C CA . ALA A 1 182 ? -14.483 -3.613 -1.494 1.00 97.69 182 ALA A CA 1
ATOM 1318 C C . ALA A 1 182 ? -15.405 -2.386 -1.618 1.00 97.69 182 ALA A C 1
ATOM 1320 O O . ALA A 1 182 ? -15.288 -1.655 -2.602 1.00 97.69 182 ALA A O 1
ATOM 1321 N N . ASP A 1 183 ? -16.273 -2.145 -0.636 1.00 97.81 183 ASP A N 1
ATOM 1322 C CA . ASP A 1 183 ? -17.190 -1.005 -0.624 1.00 97.81 183 ASP A CA 1
ATOM 1323 C C . ASP A 1 183 ? -16.437 0.296 -0.323 1.00 97.81 183 ASP A C 1
ATOM 1325 O O . ASP A 1 183 ? -16.649 1.311 -0.994 1.00 97.81 183 ASP A O 1
ATOM 1329 N N . VAL A 1 184 ? -15.459 0.239 0.589 1.00 97.50 184 VAL A N 1
ATOM 1330 C CA . VAL A 1 184 ? -14.567 1.369 0.909 1.00 97.50 184 VAL A CA 1
ATOM 1331 C C . VAL A 1 184 ? -13.742 1.787 -0.313 1.00 97.50 184 VAL A C 1
ATOM 1333 O O . VAL A 1 184 ? -13.592 2.975 -0.599 1.00 97.50 184 VAL A O 1
ATOM 1336 N N . ILE A 1 185 ? -13.253 0.818 -1.096 1.00 97.81 185 ILE A N 1
ATOM 1337 C CA . ILE A 1 185 ? -12.483 1.070 -2.328 1.00 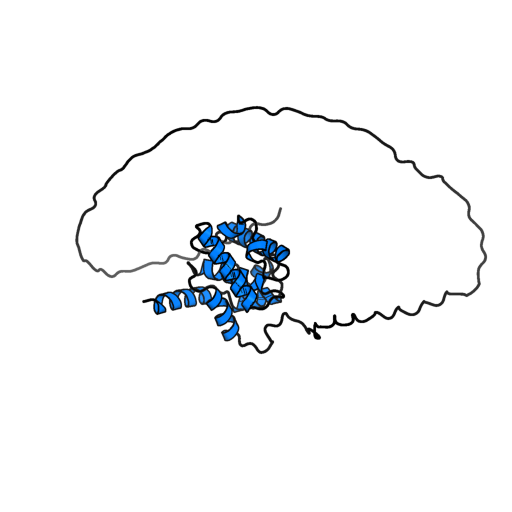97.81 185 ILE A CA 1
ATOM 1338 C C . ILE A 1 185 ? -13.347 1.043 -3.596 1.00 97.81 185 ILE A C 1
ATOM 1340 O O . ILE A 1 185 ? -12.850 0.751 -4.687 1.00 97.81 185 ILE A O 1
ATOM 1344 N N . SER A 1 186 ? -14.641 1.348 -3.485 1.00 97.12 186 SER A N 1
ATOM 1345 C CA . SER A 1 186 ? -15.618 1.199 -4.575 1.00 97.12 186 SER A CA 1
ATOM 1346 C C . SER A 1 186 ? -15.271 1.946 -5.868 1.00 97.12 186 SER A C 1
ATOM 1348 O O . SER A 1 186 ? -15.675 1.501 -6.945 1.00 97.12 186 SER A O 1
ATOM 1350 N N . MET A 1 187 ? -14.480 3.019 -5.761 1.00 96.19 187 MET A N 1
ATOM 1351 C CA . MET A 1 187 ? -13.964 3.840 -6.865 1.00 96.19 187 MET A CA 1
ATOM 1352 C C . MET A 1 187 ? -12.848 3.184 -7.698 1.00 96.19 187 MET A C 1
ATOM 1354 O O . MET A 1 187 ? -12.443 3.731 -8.723 1.00 96.19 187 MET A O 1
ATOM 1358 N N . VAL A 1 188 ? -12.304 2.049 -7.256 1.00 95.81 188 VAL A N 1
ATOM 1359 C CA . VAL A 1 188 ? -11.164 1.380 -7.891 1.00 95.81 188 VAL A CA 1
ATOM 1360 C C . VAL A 1 188 ? -11.639 0.265 -8.827 1.00 95.81 188 VAL A C 1
ATOM 1362 O O . VAL A 1 188 ? -12.492 -0.553 -8.475 1.00 95.81 188 VAL A O 1
ATOM 1365 N N . ASN A 1 189 ? -11.029 0.165 -10.012 1.00 92.81 189 ASN A N 1
ATOM 1366 C CA . ASN A 1 189 ? -11.303 -0.938 -10.936 1.00 92.81 189 ASN A CA 1
ATOM 1367 C C . ASN A 1 189 ? -10.885 -2.278 -10.321 1.00 92.81 189 ASN A C 1
ATOM 1369 O O . ASN A 1 189 ? -9.830 -2.377 -9.690 1.00 92.81 189 ASN A O 1
ATOM 1373 N N . PHE A 1 190 ? -11.684 -3.324 -10.551 1.00 95.94 190 PHE A N 1
ATOM 1374 C CA . PHE A 1 190 ? -11.468 -4.667 -9.994 1.00 95.94 190 PHE A CA 1
ATOM 1375 C C . PHE A 1 190 ? -11.458 -4.712 -8.456 1.00 95.94 190 PHE A C 1
ATOM 1377 O O . PHE A 1 190 ? -10.784 -5.559 -7.861 1.00 95.94 190 PHE A O 1
ATOM 1384 N N . ARG A 1 191 ? -12.232 -3.828 -7.805 1.00 96.31 191 ARG A N 1
ATOM 1385 C CA . ARG A 1 191 ? -12.320 -3.699 -6.339 1.00 96.31 191 ARG A CA 1
ATOM 1386 C C . ARG A 1 191 ? -12.455 -5.022 -5.587 1.00 96.31 191 ARG A C 1
ATOM 1388 O O . ARG A 1 191 ? -11.754 -5.223 -4.607 1.00 96.31 191 ARG A O 1
ATOM 1395 N N . ASN A 1 192 ? -13.265 -5.962 -6.074 1.00 97.50 192 ASN A N 1
ATOM 1396 C CA . ASN A 1 192 ? -13.487 -7.243 -5.392 1.00 97.50 192 ASN A CA 1
ATOM 1397 C C . ASN A 1 192 ? -12.211 -8.097 -5.322 1.00 97.50 192 ASN A C 1
ATOM 1399 O O . ASN A 1 192 ? -11.923 -8.711 -4.297 1.00 97.50 192 ASN A O 1
ATOM 1403 N N . ASN A 1 193 ? -11.425 -8.129 -6.401 1.00 97.25 193 ASN A N 1
ATOM 1404 C CA . ASN A 1 193 ? -10.162 -8.867 -6.422 1.00 97.25 193 ASN A CA 1
ATOM 1405 C C . ASN A 1 193 ? -9.095 -8.140 -5.604 1.00 97.25 193 ASN A C 1
ATOM 1407 O O . ASN A 1 193 ? -8.381 -8.774 -4.831 1.00 97.25 193 ASN A O 1
ATOM 1411 N N . LYS A 1 194 ? -9.032 -6.811 -5.714 1.00 97.06 194 LYS A N 1
ATOM 1412 C CA . LYS A 1 194 ? -8.089 -5.996 -4.943 1.00 97.06 194 LYS A CA 1
ATOM 1413 C C . LYS A 1 194 ? -8.356 -6.058 -3.445 1.00 97.06 194 LYS A C 1
ATOM 1415 O O . LYS A 1 194 ? -7.410 -6.238 -2.696 1.00 97.06 194 LYS A O 1
ATOM 1420 N N . ALA A 1 195 ? -9.612 -6.029 -3.007 1.00 98.06 195 ALA A N 1
ATOM 1421 C CA . ALA A 1 195 ? -9.975 -6.234 -1.607 1.00 98.06 195 ALA A CA 1
ATOM 1422 C C . ALA A 1 195 ? -9.450 -7.584 -1.087 1.00 98.06 195 ALA A C 1
ATOM 1424 O O . ALA A 1 195 ? -8.794 -7.633 -0.052 1.00 98.06 195 ALA A O 1
ATOM 1425 N N . LYS A 1 196 ? -9.625 -8.672 -1.854 1.00 98.00 196 LYS A N 1
ATOM 1426 C CA . LYS A 1 196 ? -9.059 -9.990 -1.508 1.00 98.00 196 LYS A CA 1
ATOM 1427 C C . LYS A 1 196 ? -7.529 -9.972 -1.424 1.00 98.00 196 LYS A C 1
ATOM 1429 O O . LYS A 1 196 ? -6.964 -10.649 -0.569 1.00 98.00 196 LYS A O 1
ATOM 1434 N N . PHE A 1 197 ? -6.854 -9.242 -2.312 1.00 97.88 197 PHE A N 1
ATOM 1435 C CA . PHE A 1 197 ? -5.394 -9.101 -2.293 1.00 97.88 197 PHE A CA 1
ATOM 1436 C C . PHE A 1 197 ? -4.912 -8.300 -1.084 1.00 97.88 197 PHE A C 1
ATOM 1438 O O . PHE A 1 197 ? -3.989 -8.741 -0.407 1.00 97.88 197 PHE A O 1
ATOM 1445 N N . LEU A 1 198 ? -5.579 -7.190 -0.764 1.00 98.25 198 LEU A N 1
ATOM 1446 C CA . LEU A 1 198 ? -5.281 -6.359 0.400 1.00 98.25 198 LEU A CA 1
ATOM 1447 C C . LEU A 1 198 ? -5.452 -7.130 1.710 1.00 98.25 198 LEU A C 1
ATOM 1449 O O . LEU A 1 198 ? -4.536 -7.144 2.526 1.00 98.25 198 LEU A O 1
ATOM 1453 N N . VAL A 1 199 ? -6.571 -7.838 1.883 1.00 98.12 199 VAL A N 1
ATOM 1454 C CA . VAL A 1 199 ? -6.817 -8.660 3.079 1.00 98.12 199 VAL A CA 1
ATOM 1455 C C . VAL A 1 199 ? -5.779 -9.782 3.190 1.00 98.12 199 VAL A C 1
ATOM 1457 O O . VAL A 1 199 ? -5.231 -10.019 4.268 1.00 98.12 199 VAL A O 1
ATOM 1460 N N . ALA A 1 200 ? -5.442 -10.450 2.080 1.00 97.75 200 ALA A N 1
ATOM 1461 C CA . ALA A 1 200 ? -4.410 -11.489 2.072 1.00 97.75 200 ALA A CA 1
ATOM 1462 C C . ALA A 1 200 ? -3.018 -10.933 2.421 1.00 97.75 200 ALA A C 1
ATOM 1464 O O . ALA A 1 200 ? -2.282 -11.554 3.190 1.00 97.75 200 ALA A O 1
ATOM 1465 N N . PHE A 1 201 ? -2.671 -9.757 1.893 1.00 97.94 201 PHE A N 1
ATOM 1466 C CA . PHE A 1 201 ? -1.436 -9.049 2.213 1.00 97.94 201 PHE A CA 1
ATOM 1467 C C . PHE A 1 201 ? -1.385 -8.649 3.695 1.00 97.94 201 PHE A C 1
ATOM 1469 O O . PHE A 1 201 ? -0.436 -9.020 4.383 1.00 97.94 201 PHE A O 1
ATOM 1476 N N . ALA A 1 202 ? -2.430 -8.001 4.216 1.00 97.56 202 ALA A N 1
ATOM 1477 C CA . ALA A 1 202 ? -2.549 -7.636 5.628 1.00 97.56 202 ALA A CA 1
ATOM 1478 C C . ALA A 1 202 ? -2.411 -8.853 6.549 1.00 97.56 202 ALA A C 1
ATOM 1480 O O . ALA A 1 202 ? -1.639 -8.837 7.506 1.00 97.56 202 ALA A O 1
ATOM 1481 N N . THR A 1 203 ? -3.066 -9.960 6.194 1.00 97.44 203 THR A N 1
ATOM 1482 C CA . THR A 1 203 ? -2.933 -11.233 6.912 1.00 97.44 203 THR A CA 1
ATOM 1483 C C . THR A 1 203 ? -1.491 -11.746 6.900 1.00 97.44 203 THR A C 1
ATOM 1485 O O . THR A 1 203 ? -0.998 -12.222 7.923 1.00 97.44 203 THR A O 1
ATOM 1488 N N . SER A 1 204 ? -0.786 -11.644 5.770 1.00 96.19 204 SER A N 1
ATOM 1489 C CA . SER A 1 204 ? 0.622 -12.041 5.673 1.00 96.19 204 SER A CA 1
ATOM 1490 C C . SER A 1 204 ? 1.523 -11.173 6.552 1.00 96.19 204 SER A C 1
ATOM 1492 O O . SER A 1 204 ? 2.362 -11.704 7.275 1.00 96.19 204 SER A O 1
ATOM 1494 N N . VAL A 1 205 ? 1.339 -9.852 6.531 1.00 96.38 205 VAL A N 1
ATOM 1495 C CA . VAL A 1 205 ? 2.122 -8.910 7.346 1.00 96.38 205 VAL A CA 1
ATOM 1496 C C . VAL A 1 205 ? 1.856 -9.129 8.835 1.00 96.38 205 VAL A C 1
ATOM 1498 O O . VAL A 1 205 ? 2.799 -9.178 9.625 1.00 96.38 205 VAL A O 1
ATOM 1501 N N . LYS A 1 206 ? 0.598 -9.372 9.222 1.00 95.25 206 LYS A N 1
ATOM 1502 C CA . LYS A 1 206 ? 0.218 -9.733 10.595 1.00 95.25 206 LYS A CA 1
ATOM 1503 C C . LYS A 1 206 ? 0.939 -11.001 11.067 1.00 95.25 206 LYS A C 1
ATOM 1505 O O . LYS A 1 206 ? 1.519 -11.001 12.150 1.00 95.25 206 LYS A O 1
ATOM 1510 N N . ARG A 1 207 ? 0.989 -12.057 10.242 1.00 93.94 207 ARG A N 1
ATOM 1511 C CA . ARG A 1 207 ? 1.757 -13.286 10.550 1.00 93.94 207 ARG A CA 1
ATOM 1512 C C . ARG A 1 207 ? 3.255 -13.021 10.699 1.00 93.94 207 ARG A C 1
ATOM 1514 O O . ARG A 1 207 ? 3.904 -13.645 11.532 1.00 93.94 207 ARG A O 1
ATOM 1521 N N . CYS A 1 208 ? 3.792 -12.075 9.936 1.00 93.19 208 CYS A N 1
ATOM 1522 C CA . CYS A 1 208 ? 5.189 -11.650 10.012 1.00 93.19 208 CYS A CA 1
ATOM 1523 C C . CYS A 1 208 ? 5.464 -10.602 11.108 1.00 93.19 208 CYS A C 1
ATOM 1525 O O . CYS A 1 208 ? 6.543 -10.002 11.098 1.00 93.19 208 CYS A O 1
ATOM 1527 N N . ARG A 1 209 ? 4.531 -10.396 12.054 1.00 90.69 209 ARG A N 1
ATOM 1528 C CA . ARG A 1 209 ? 4.618 -9.414 13.151 1.00 90.69 209 ARG A CA 1
ATOM 1529 C C . ARG A 1 209 ? 4.826 -7.974 12.661 1.00 90.69 209 ARG A C 1
ATOM 1531 O O . ARG A 1 209 ? 5.664 -7.254 13.184 1.00 90.69 209 ARG A O 1
ATOM 1538 N N . GLY A 1 210 ? 4.105 -7.571 11.616 1.00 88.38 210 GLY A N 1
ATOM 1539 C CA . GLY A 1 210 ? 4.170 -6.208 11.077 1.00 88.38 210 GLY A CA 1
ATOM 1540 C C . GLY A 1 210 ? 5.294 -5.971 10.064 1.00 88.38 210 GLY A C 1
ATOM 1541 O O . GLY A 1 210 ? 5.382 -4.887 9.497 1.00 88.38 210 GLY A O 1
ATOM 1542 N N . ARG A 1 211 ? 6.138 -6.974 9.785 1.00 91.62 211 ARG A N 1
ATOM 1543 C CA . ARG A 1 211 ? 7.247 -6.827 8.833 1.00 91.62 211 ARG A CA 1
ATOM 1544 C C . ARG A 1 211 ? 6.769 -6.919 7.385 1.00 91.62 211 ARG A C 1
ATOM 1546 O O . ARG A 1 211 ? 6.187 -7.925 6.970 1.00 91.62 211 ARG A O 1
ATOM 1553 N N . VAL A 1 212 ? 7.063 -5.873 6.618 1.00 95.19 212 VAL A N 1
ATOM 1554 C CA . VAL A 1 212 ? 6.858 -5.807 5.166 1.00 95.19 212 VAL A CA 1
ATOM 1555 C C . VAL A 1 212 ? 8.135 -6.274 4.465 1.00 95.19 212 VAL A C 1
ATOM 1557 O O . VAL A 1 212 ? 9.238 -5.988 4.924 1.00 95.19 212 VAL A O 1
ATOM 1560 N N . ALA A 1 213 ? 7.989 -7.007 3.362 1.00 93.44 213 ALA A N 1
ATOM 1561 C CA . ALA A 1 213 ? 9.105 -7.467 2.546 1.00 93.44 213 ALA A CA 1
ATOM 1562 C C . ALA A 1 213 ? 9.968 -6.295 2.057 1.00 93.44 213 ALA A C 1
ATOM 1564 O O . ALA A 1 213 ? 9.483 -5.177 1.902 1.00 93.44 213 ALA A O 1
ATOM 1565 N N . GLU A 1 214 ? 11.248 -6.561 1.799 1.00 90.31 214 GLU A N 1
ATOM 1566 C CA . GLU A 1 214 ? 12.198 -5.545 1.313 1.00 90.31 214 GLU A CA 1
ATOM 1567 C C . GLU A 1 214 ? 12.802 -5.908 -0.046 1.00 90.31 214 GLU A C 1
ATOM 1569 O O . GLU A 1 214 ? 13.240 -5.034 -0.797 1.00 90.31 214 GLU A O 1
ATOM 1574 N N . SER A 1 215 ? 12.811 -7.201 -0.373 1.00 92.88 215 SER A N 1
ATOM 1575 C CA . SER A 1 215 ? 13.326 -7.728 -1.630 1.00 92.88 215 SER A CA 1
ATOM 1576 C C . SER A 1 215 ? 12.226 -7.873 -2.676 1.00 92.88 215 SER A C 1
ATOM 1578 O O . SER A 1 215 ? 11.046 -8.050 -2.361 1.00 92.88 215 SER A O 1
ATOM 1580 N N . THR A 1 216 ? 12.629 -7.847 -3.944 1.00 92.75 216 THR A N 1
ATOM 1581 C CA . THR A 1 216 ? 11.736 -8.094 -5.081 1.00 92.75 216 THR A CA 1
ATOM 1582 C C . THR A 1 216 ? 11.069 -9.466 -4.964 1.00 92.75 216 THR A C 1
ATOM 1584 O O . THR A 1 216 ? 9.866 -9.587 -5.184 1.00 92.75 216 THR A O 1
ATOM 1587 N N . GLU A 1 217 ? 11.818 -10.490 -4.552 1.00 93.94 217 GLU A N 1
ATOM 1588 C CA . GLU A 1 217 ? 11.326 -11.852 -4.327 1.00 93.94 217 GLU A CA 1
ATOM 1589 C C . GLU A 1 217 ? 10.289 -11.892 -3.202 1.00 93.94 217 GLU A C 1
ATOM 1591 O O . GLU A 1 217 ? 9.260 -12.556 -3.327 1.00 93.94 217 GLU A O 1
ATOM 1596 N N . GLY A 1 218 ? 10.520 -11.139 -2.123 1.00 93.75 218 GLY A N 1
ATOM 1597 C CA . GLY A 1 218 ? 9.568 -11.021 -1.026 1.00 93.75 218 GLY A CA 1
ATOM 1598 C C . GLY A 1 218 ? 8.260 -10.365 -1.472 1.00 93.75 218 GLY A C 1
ATOM 1599 O O . GLY A 1 218 ? 7.183 -10.854 -1.132 1.00 93.75 218 GLY A O 1
ATOM 1600 N N . TYR A 1 219 ? 8.337 -9.315 -2.296 1.00 95.38 219 TYR A N 1
ATOM 1601 C CA . TYR A 1 219 ? 7.154 -8.665 -2.864 1.00 95.38 219 TYR A CA 1
ATOM 1602 C C . TYR A 1 219 ? 6.377 -9.567 -3.822 1.00 95.38 219 TYR A C 1
ATOM 1604 O O . TYR A 1 219 ? 5.149 -9.571 -3.787 1.00 95.38 219 TYR A O 1
ATOM 1612 N N . LEU A 1 220 ? 7.068 -10.370 -4.635 1.00 95.00 220 LEU A N 1
ATOM 1613 C CA . LEU A 1 220 ? 6.438 -11.370 -5.505 1.00 95.00 220 LEU A CA 1
ATOM 1614 C C . LEU A 1 220 ? 5.674 -12.449 -4.723 1.00 95.00 220 LEU A C 1
ATOM 1616 O O . LEU A 1 220 ? 4.772 -13.080 -5.273 1.00 95.00 220 LEU A O 1
ATOM 1620 N N . GLY A 1 221 ? 5.995 -12.647 -3.442 1.00 94.25 221 GLY A N 1
ATOM 1621 C CA . GLY A 1 221 ? 5.240 -13.525 -2.550 1.00 94.25 221 GLY A CA 1
ATOM 1622 C C . GLY A 1 221 ? 3.835 -13.010 -2.211 1.00 94.25 221 GLY A C 1
ATOM 1623 O O . GLY A 1 221 ? 2.995 -13.782 -1.743 1.00 94.25 221 GLY A O 1
ATOM 1624 N N . TYR A 1 222 ? 3.542 -11.727 -2.445 1.00 95.25 222 TYR A N 1
ATOM 1625 C CA . TYR A 1 222 ? 2.233 -11.153 -2.152 1.00 95.25 222 TYR A CA 1
ATOM 1626 C C . TYR A 1 222 ? 1.217 -11.419 -3.261 1.00 95.25 222 TYR A C 1
ATOM 1628 O O . TYR A 1 222 ? 1.444 -11.194 -4.451 1.00 95.25 222 TYR A O 1
ATOM 1636 N N . LYS A 1 223 ? 0.023 -11.860 -2.855 1.00 92.81 223 LYS A N 1
ATOM 1637 C CA . LYS A 1 223 ? -1.073 -12.135 -3.783 1.00 92.81 223 LYS A CA 1
ATOM 1638 C C . LYS A 1 223 ? -1.483 -10.850 -4.508 1.00 92.81 223 LYS A C 1
ATOM 1640 O O . LYS A 1 223 ? -1.841 -9.870 -3.867 1.00 92.81 223 LYS A O 1
ATOM 1645 N N . GLY A 1 224 ? -1.475 -10.885 -5.839 1.00 89.44 224 GLY A N 1
ATOM 1646 C CA . GLY A 1 224 ? -1.810 -9.727 -6.675 1.00 89.44 224 GLY A CA 1
ATOM 1647 C C . GLY A 1 224 ? -0.621 -8.825 -7.025 1.00 89.44 224 GLY A C 1
ATOM 1648 O O . GLY A 1 224 ? -0.813 -7.854 -7.753 1.00 89.44 224 GLY A O 1
ATOM 1649 N N . VAL A 1 225 ? 0.594 -9.150 -6.569 1.00 94.88 225 VAL A N 1
ATOM 1650 C CA . VAL A 1 225 ? 1.822 -8.427 -6.920 1.00 94.88 225 VAL A CA 1
ATOM 1651 C C . VAL A 1 225 ? 2.568 -9.181 -8.022 1.00 94.88 225 VAL A C 1
ATOM 1653 O O . VAL A 1 225 ? 3.117 -10.257 -7.809 1.00 94.88 225 VAL A O 1
ATOM 1656 N N . GLY A 1 226 ? 2.564 -8.618 -9.232 1.00 94.06 226 GLY A N 1
ATOM 1657 C CA . GLY A 1 226 ? 3.367 -9.106 -10.359 1.00 94.06 226 GLY A CA 1
ATOM 1658 C C . GLY A 1 226 ? 4.770 -8.491 -10.393 1.00 94.06 226 GLY A C 1
ATOM 1659 O O . GLY A 1 226 ? 5.088 -7.609 -9.597 1.00 94.06 226 GLY A O 1
ATOM 1660 N N . LYS A 1 227 ? 5.594 -8.905 -11.366 1.00 93.88 227 LYS A N 1
ATOM 1661 C CA . LYS A 1 227 ? 6.984 -8.427 -11.540 1.00 93.88 227 LYS A CA 1
ATOM 1662 C C . LYS A 1 227 ? 7.102 -6.904 -11.606 1.00 93.88 227 LYS A C 1
ATOM 1664 O O . LYS A 1 227 ? 7.979 -6.333 -10.970 1.00 93.88 227 LYS A O 1
ATOM 1669 N N . GLU A 1 228 ? 6.196 -6.254 -12.328 1.00 91.38 228 GLU A N 1
ATOM 1670 C CA . GLU A 1 228 ? 6.184 -4.794 -12.478 1.00 91.38 228 GLU A CA 1
ATOM 1671 C C . GLU A 1 228 ? 5.921 -4.083 -11.146 1.00 91.38 228 GLU A C 1
ATOM 1673 O O . GLU A 1 228 ? 6.650 -3.167 -10.770 1.00 91.38 228 GLU A O 1
ATOM 1678 N N . LEU A 1 229 ? 4.920 -4.547 -10.389 1.00 93.94 229 LEU A N 1
ATOM 1679 C CA . LEU A 1 229 ? 4.588 -3.979 -9.082 1.00 93.94 229 LEU A CA 1
ATOM 1680 C C . LEU A 1 229 ? 5.687 -4.262 -8.053 1.00 93.94 229 LEU A C 1
ATOM 1682 O O . LEU A 1 229 ? 6.005 -3.387 -7.257 1.00 93.94 229 LEU A O 1
ATOM 1686 N N . ALA A 1 230 ? 6.298 -5.448 -8.089 1.00 93.88 230 ALA A N 1
ATOM 1687 C CA . ALA A 1 230 ? 7.435 -5.778 -7.235 1.00 93.88 230 ALA A CA 1
ATOM 1688 C C . ALA A 1 230 ? 8.647 -4.876 -7.527 1.00 93.88 230 ALA A C 1
ATOM 1690 O O . ALA A 1 230 ? 9.281 -4.392 -6.592 1.00 93.88 230 ALA A O 1
ATOM 1691 N N . GLY A 1 231 ? 8.932 -4.595 -8.805 1.00 92.56 231 GLY A N 1
ATOM 1692 C CA . GLY A 1 231 ? 9.974 -3.648 -9.208 1.00 92.56 231 GLY A CA 1
ATOM 1693 C C . GLY A 1 231 ? 9.694 -2.225 -8.717 1.00 92.56 231 GLY A C 1
ATOM 1694 O O . GLY A 1 231 ? 10.577 -1.588 -8.144 1.00 92.56 231 GLY A O 1
ATOM 1695 N N . LEU A 1 232 ? 8.448 -1.756 -8.850 1.00 93.00 232 LEU A N 1
ATOM 1696 C CA . LEU A 1 232 ? 8.031 -0.463 -8.304 1.00 93.00 232 LEU A CA 1
ATOM 1697 C C . LEU A 1 232 ? 8.191 -0.418 -6.778 1.00 93.00 232 LEU A C 1
ATOM 1699 O O . LEU A 1 232 ? 8.765 0.531 -6.254 1.00 93.00 232 LEU A O 1
ATOM 1703 N N . LEU A 1 233 ? 7.734 -1.446 -6.061 1.00 95.19 233 LEU A N 1
ATOM 1704 C CA . LEU A 1 233 ? 7.858 -1.529 -4.603 1.00 95.19 233 LEU A CA 1
ATOM 1705 C C . LEU A 1 233 ? 9.313 -1.552 -4.143 1.00 95.19 233 LEU A C 1
ATOM 1707 O O . LEU A 1 233 ? 9.653 -0.896 -3.161 1.00 95.19 233 LEU A O 1
ATOM 1711 N N . ARG A 1 234 ? 10.195 -2.241 -4.870 1.00 94.56 234 ARG A N 1
ATOM 1712 C CA . ARG A 1 234 ? 11.629 -2.244 -4.566 1.00 94.56 234 ARG A CA 1
ATOM 1713 C C . ARG A 1 234 ? 12.248 -0.848 -4.658 1.00 94.56 234 ARG A C 1
ATOM 1715 O O . ARG A 1 234 ? 13.187 -0.569 -3.909 1.00 94.56 234 ARG A O 1
ATOM 1722 N N . LEU A 1 235 ? 11.727 -0.011 -5.555 1.00 93.19 235 LEU A N 1
ATOM 1723 C CA . LEU A 1 235 ? 12.160 1.368 -5.742 1.00 93.19 235 LEU A CA 1
ATOM 1724 C C . LEU A 1 235 ? 11.597 2.308 -4.668 1.00 93.19 235 LEU A C 1
ATOM 1726 O O . LEU A 1 235 ? 12.340 3.119 -4.127 1.00 93.19 235 LEU A O 1
ATOM 1730 N N . VAL A 1 236 ? 10.298 2.221 -4.367 1.00 94.19 236 VAL A N 1
ATOM 1731 C CA . VAL A 1 236 ? 9.607 3.247 -3.561 1.00 94.19 236 VAL A CA 1
ATOM 1732 C C . VAL A 1 236 ? 9.409 2.873 -2.094 1.00 94.19 236 VAL A C 1
ATOM 1734 O O . VAL A 1 236 ? 9.050 3.743 -1.308 1.00 94.19 236 VAL A O 1
ATOM 1737 N N . ASN A 1 237 ? 9.621 1.609 -1.713 1.00 95.56 237 ASN A N 1
ATOM 1738 C CA . ASN A 1 237 ? 9.220 1.068 -0.411 1.00 95.56 237 ASN A CA 1
ATOM 1739 C C . ASN A 1 237 ? 10.372 0.402 0.363 1.00 95.56 237 ASN A C 1
ATOM 1741 O O . ASN A 1 237 ? 10.278 -0.755 0.786 1.00 95.56 237 ASN A O 1
ATOM 1745 N N . THR A 1 238 ? 11.482 1.114 0.542 1.00 93.88 238 THR A N 1
ATOM 1746 C CA . THR A 1 238 ? 12.613 0.645 1.362 1.00 93.88 238 THR A CA 1
ATOM 1747 C C . THR A 1 238 ? 12.496 1.148 2.805 1.00 93.88 238 THR A C 1
ATOM 1749 O O . THR A 1 238 ? 11.833 2.155 3.057 1.00 93.88 238 THR A O 1
ATOM 1752 N N . ALA A 1 239 ? 13.128 0.451 3.759 1.00 92.69 239 ALA A N 1
ATOM 1753 C CA . ALA A 1 239 ? 13.176 0.903 5.153 1.00 92.69 239 ALA A CA 1
ATOM 1754 C C . ALA A 1 239 ? 13.823 2.296 5.306 1.00 92.69 239 ALA A C 1
ATOM 1756 O O . ALA A 1 239 ? 13.155 3.164 5.869 1.00 92.69 239 ALA A O 1
ATOM 1757 N N . PRO A 1 240 ? 15.000 2.579 4.702 1.00 94.44 240 PRO A N 1
ATOM 1758 C CA . PRO A 1 240 ? 15.628 3.895 4.831 1.00 94.44 240 PRO A CA 1
ATOM 1759 C C . PRO A 1 240 ? 14.764 5.031 4.277 1.00 94.44 240 PRO A C 1
ATOM 1761 O O . PRO A 1 240 ? 14.668 6.086 4.892 1.00 94.44 240 PRO A O 1
ATOM 1764 N N . LEU A 1 241 ? 14.075 4.808 3.147 1.00 93.38 241 LEU A N 1
ATOM 1765 C CA . LEU A 1 241 ? 13.167 5.816 2.589 1.00 93.38 241 LEU A CA 1
ATOM 1766 C C . LEU A 1 241 ? 11.994 6.094 3.533 1.00 93.38 241 LEU A C 1
ATOM 1768 O O . LEU A 1 241 ? 11.602 7.241 3.709 1.00 93.38 241 LEU A O 1
ATOM 1772 N N . ALA A 1 242 ? 11.413 5.060 4.141 1.00 93.69 242 ALA A N 1
ATOM 1773 C CA . ALA A 1 242 ? 10.298 5.255 5.060 1.00 93.69 242 ALA A CA 1
ATOM 1774 C C . ALA A 1 242 ? 10.719 6.022 6.326 1.00 93.69 242 ALA A C 1
ATOM 1776 O O . ALA A 1 242 ? 9.975 6.887 6.786 1.00 93.69 242 ALA A O 1
ATOM 1777 N N . GLU A 1 243 ? 11.905 5.726 6.861 1.00 95.06 243 GLU A N 1
ATOM 1778 C CA . GLU A 1 243 ? 12.489 6.417 8.016 1.00 95.06 243 GLU A CA 1
ATOM 1779 C C . GLU A 1 243 ? 12.784 7.887 7.708 1.00 95.06 243 GLU A C 1
ATOM 1781 O O . GLU A 1 243 ? 12.336 8.765 8.445 1.00 95.06 243 GLU A O 1
ATOM 1786 N N . GLU A 1 244 ? 13.450 8.165 6.583 1.00 95.06 244 GLU A N 1
ATOM 1787 C CA . GLU A 1 244 ? 13.768 9.525 6.134 1.00 95.06 244 GLU A CA 1
ATOM 1788 C C . GLU A 1 244 ? 12.508 10.394 6.036 1.00 95.06 244 GLU A C 1
ATOM 1790 O O . GLU A 1 244 ? 12.477 11.530 6.512 1.00 95.06 244 GLU A O 1
ATOM 1795 N N . TRP A 1 245 ? 11.436 9.854 5.454 1.00 94.44 245 TRP A N 1
ATOM 1796 C CA . TRP A 1 245 ? 10.184 10.587 5.283 1.00 94.44 245 TRP A CA 1
ATOM 1797 C C . TRP A 1 245 ? 9.438 10.816 6.593 1.00 94.44 245 TRP A C 1
ATOM 1799 O O . TRP A 1 245 ? 8.907 11.907 6.801 1.00 94.44 245 TRP A O 1
ATOM 1809 N N . CYS A 1 246 ? 9.423 9.832 7.494 1.00 92.69 246 CYS A N 1
ATOM 1810 C CA . CYS A 1 246 ? 8.887 10.028 8.839 1.00 92.69 246 CYS A CA 1
ATOM 1811 C C . CYS A 1 246 ? 9.666 11.120 9.591 1.00 92.69 246 CYS A C 1
ATOM 1813 O O . CYS A 1 246 ? 9.048 12.016 10.162 1.00 92.69 246 CYS A O 1
ATOM 1815 N N . GLN A 1 247 ? 11.001 11.117 9.525 1.00 93.50 247 GLN A N 1
ATOM 1816 C CA . GLN A 1 247 ? 11.823 12.145 10.169 1.00 93.50 247 GLN A CA 1
ATOM 1817 C C . GLN A 1 247 ? 11.590 13.535 9.566 1.00 93.50 247 GLN A C 1
ATOM 1819 O O . GLN A 1 247 ? 11.479 14.526 10.287 1.00 93.50 247 GLN A O 1
ATOM 1824 N N . LYS A 1 248 ? 11.478 13.618 8.237 1.00 92.50 248 LYS A N 1
ATOM 1825 C CA . LYS A 1 248 ? 11.192 14.868 7.527 1.00 92.50 248 LYS A CA 1
ATOM 1826 C C . LYS A 1 248 ? 9.865 15.487 7.966 1.00 92.50 248 LYS A C 1
ATOM 1828 O O . LYS A 1 248 ? 9.772 16.704 8.085 1.00 92.50 248 LYS A O 1
ATOM 1833 N N . GLU A 1 249 ? 8.844 14.674 8.214 1.00 90.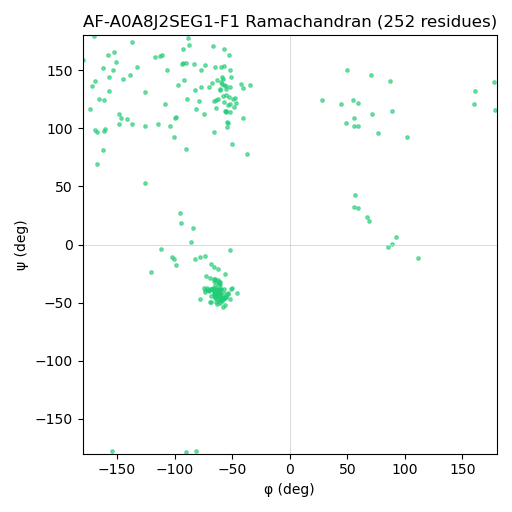75 249 GLU A N 1
ATOM 1834 C CA . GLU A 1 249 ? 7.542 15.154 8.688 1.00 90.75 249 GLU A CA 1
ATOM 1835 C C . GLU A 1 249 ? 7.594 15.662 10.133 1.00 90.75 249 GLU A C 1
ATOM 1837 O O . GLU A 1 249 ? 7.023 16.714 10.421 1.00 90.75 249 GLU A O 1
ATOM 1842 N N . ILE A 1 250 ? 8.338 14.984 11.013 1.00 89.62 250 ILE A N 1
ATOM 1843 C CA . ILE A 1 250 ? 8.571 15.442 12.392 1.00 89.62 250 ILE A CA 1
ATOM 1844 C C . ILE A 1 250 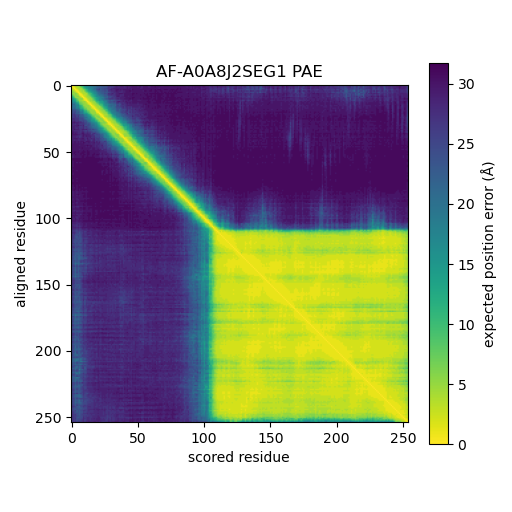? 9.262 16.813 12.384 1.00 89.62 250 ILE A C 1
ATOM 1846 O O . ILE A 1 250 ? 8.798 17.751 13.034 1.00 89.62 250 ILE A O 1
ATOM 1850 N N . ASN A 1 251 ? 10.318 16.953 11.579 1.00 90.88 251 ASN A N 1
ATOM 1851 C CA . ASN A 1 251 ? 11.090 18.192 11.479 1.00 90.88 251 ASN A CA 1
ATOM 1852 C C . ASN A 1 251 ? 10.284 19.360 10.885 1.00 90.88 251 ASN A C 1
ATOM 1854 O O . ASN A 1 251 ? 10.562 20.505 11.209 1.00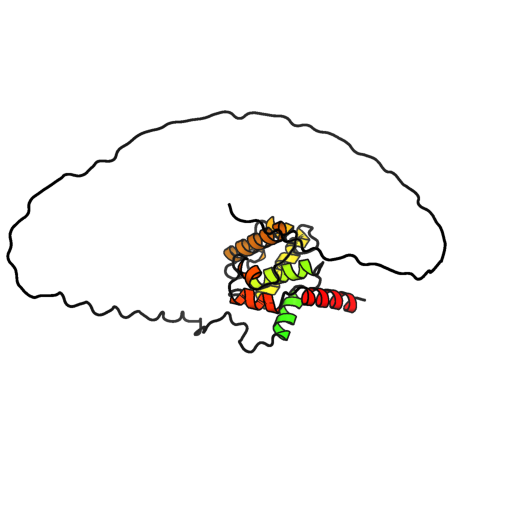 90.88 251 ASN A O 1
ATOM 1858 N N . ASN A 1 252 ? 9.303 19.090 10.019 1.00 87.12 252 ASN A N 1
ATOM 1859 C CA . ASN A 1 252 ? 8.463 20.131 9.414 1.00 87.12 252 ASN A CA 1
ATOM 1860 C C . ASN A 1 252 ? 7.298 20.582 10.310 1.00 87.12 252 ASN A C 1
ATOM 1862 O O . ASN A 1 252 ? 6.632 21.562 9.981 1.00 87.12 252 ASN A O 1
ATOM 1866 N N . THR A 1 253 ? 7.007 19.842 11.383 1.00 80.75 253 THR A N 1
ATOM 1867 C CA . THR A 1 253 ? 5.884 20.124 12.296 1.00 80.75 253 THR A CA 1
ATOM 1868 C C . THR A 1 253 ? 6.348 20.798 13.596 1.00 80.75 253 THR A C 1
ATOM 1870 O O . THR A 1 253 ? 5.512 21.275 14.361 1.00 80.75 253 THR A O 1
ATOM 1873 N N . SER A 1 254 ? 7.665 20.836 13.837 1.00 63.66 254 SER A N 1
ATOM 1874 C CA . SER A 1 254 ? 8.309 21.511 14.976 1.00 63.66 254 SER A CA 1
ATOM 1875 C C . SER A 1 254 ? 8.668 22.953 14.628 1.00 63.66 254 SER A C 1
ATOM 1877 O O . SER A 1 254 ? 8.525 23.817 15.518 1.00 63.66 254 SER A O 1
#

Foldseek 3Di:
DDDDPDDDDDDDDDDDDDDDDDDDDDDDDDDDDDDDDDDDDDDDDDDDDDDDDDDDDDDDDDDDDDDDDDDDDDDDDDDPPPDDPDPPPPPDPDPPDPDPPDDDDPPPPPDLVNLLCLLQVLLPPQPALLRSLLLSLLLLLQCPVHPSVLSSVLSVLQQVVCVVVPHPGNALVCLLPDDPSLVSSVSTPPSVQSSVQSNQQSVVCVVVVSDQDQALVSQCPGPSQDSVSSVSCNSRRHSVSSVVSVVVSVVVVD

Sequence (254 aa):
MFARFAYVEDRPEDAADDADGDASAASEEPEVARDEIIIQESSPDNDAPAAATSSFFASEPAPPPHDDAPADDAPADDAPAAAPPAKRHKPLPLMGAGERDGPGTIGHETRPEVLINTWQSMAAGASSPANRRFIIVCGVILSSQTLTGTACKAIKALRDAARADGADDLDPAWLSAKEGVADVISMVNFRNNKAKFLVAFA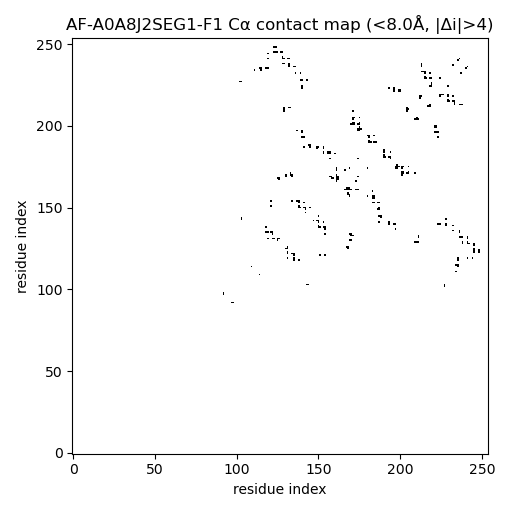TSVKRCRGRVAESTEGYLGYKGVGKELAGLLRLVNTAPLAEEWCQKEINNTS

Mean predicted aligned error: 18.91 Å

Secondary structure (DSSP, 8-state):
-------------------------------------------------------------PPP--------------PPPPPPPP-----PPPTT-----SS--S-TT--HHHHHHHHHHHTTT-SSHHHHHHHHHHHHHHHTTS-HHHHHHHHHHHHHHHHHTT-SSS-HHHHHH-S-HHHHTTTSTTHHHHHHHHHHHHHHHHHTTTPPP-SHHHHHTSTT--HHHHHHHHHH--HHHHHHHHHHHHHHH-

Organism: NCBI:txid35677

Solvent-accessible surface area (backbone atoms only — not comparable to full-atom values): 16738 Å² total; per-residue (Å²): 144,85,80,88,88,80,84,86,82,88,82,82,92,83,84,87,82,89,83,91,81,91,78,90,81,88,85,81,86,80,89,79,90,80,81,89,84,89,84,79,92,82,84,84,90,83,81,84,84,80,88,86,89,80,89,80,85,85,80,87,83,84,84,89,82,90,86,85,84,89,86,90,83,86,86,78,96,74,79,80,77,76,74,76,79,76,79,76,74,72,80,73,67,58,90,89,54,72,90,72,70,80,71,91,77,69,56,102,77,64,54,67,66,60,52,33,51,56,51,51,58,68,32,61,90,46,95,38,43,59,43,26,44,50,44,39,54,51,32,56,57,46,27,56,87,34,58,60,72,56,16,47,51,34,46,48,42,46,30,53,51,28,39,75,74,69,39,95,46,59,44,41,68,58,48,45,69,54,76,64,51,32,65,60,28,57,90,41,64,64,23,68,61,48,35,54,25,48,28,52,41,20,45,52,25,47,76,53,74,59,51,72,63,69,47,50,69,50,35,49,69,34,64,86,36,48,73,69,55,15,54,50,41,51,72,53,44,42,71,69,60,31,44,53,52,53,52,52,51,55,67,75,75,109

pLDDT: mean 73.16, std 24.55, range [30.91, 98.25]